Protein AF-0000000085120336 (afdb_homodimer)

Solvent-accessible surface area (backbone atoms only — not comparable to full-atom values): 12020 Å² total; per-residue (Å²): 127,79,79,65,42,40,76,59,70,68,55,53,76,68,67,30,50,44,55,45,55,50,34,43,52,50,38,54,57,45,52,70,34,68,74,47,38,70,27,59,46,29,24,37,38,36,38,35,18,31,69,20,40,98,71,33,59,14,38,37,30,38,36,32,38,35,27,41,30,72,50,38,79,73,31,49,78,56,51,60,49,50,42,52,53,51,36,43,56,34,59,41,49,82,72,45,76,44,78,57,97,64,28,36,33,38,31,44,45,76,45,74,43,66,46,66,97,120,84,78,61,41,50,71,54,69,71,55,51,77,67,66,31,50,45,56,47,56,50,35,43,51,51,39,52,56,45,54,70,34,70,74,43,39,69,28,58,45,28,25,38,38,37,40,35,18,31,70,20,39,97,72,33,60,15,37,35,29,38,36,33,37,33,27,39,34,76,53,28,76,78,36,44,69,61,49,53,48,50,42,51,53,52,35,43,60,33,59,42,49,82,71,44,78,45,78,57,98,64,28,36,34,38,30,43,44,75,46,75,43,66,46,66,95

Radius of gyration: 18.64 Å; Cα contacts (8 Å, |Δi|>4): 497; chains: 2; bounding box: 38×55×41 Å

pLDDT: mean 77.08, std 16.4, range [22.2, 95.5]

Foldseek 3Di:
DLPQLACVVVPDCVPDPCVPVVQVVVVVLQCVDPLSVVQVKHWDKDWDWDQAPPRKIKIKIWIKIKGFCVCVVPVPVVSVVVVQVSCVSSVWHFPDWDDDDRIIITTGDMDMDMRRD/DPPQLQPCCVPDCVPDPCVPVVQVVVVVLQCVDPLSVVQVKHWDKDWDWDQAPPRKIKIKIWIKIKGFCVSCVVVPPVSVVVVQVSCVSSVWHFPDWDDDDRIIMTTGDMDMDDRRD

Sequence (234 aa):
MPLTLGSLQWGSLLESLDAARLVDKLLETLMGNKLVASLDPEVVLTITARRGREGNRCLEALLSVRVSDEGLVGLEPSALASLSDRLELLGLEVAGLRGGDGFIEVILRVEQSGNCDMPLTLGSLQWGSLLESLDAARLVDKLLETLMGNKLVASLDPEVVLTITARRGREGNRCLEALLSVRVSDEGLVGLEPSALASLSDRLELLGLEVAGLRGGDGFIEVILRVEQSGNCD

Structure (mmCIF, N/CA/C/O backbone):
data_AF-0000000085120336-model_v1
#
loop_
_entity.id
_entity.type
_entity.pdbx_description
1 polymer 'Uncharacterized protein'
#
loop_
_atom_site.group_PDB
_atom_site.id
_atom_site.type_symbol
_atom_site.label_atom_id
_atom_site.label_alt_id
_atom_site.label_comp_id
_atom_site.label_asym_id
_atom_site.label_entity_id
_atom_site.label_seq_id
_atom_site.pdbx_PDB_ins_code
_atom_site.Cartn_x
_atom_site.Cartn_y
_atom_site.Cartn_z
_atom_site.occupancy
_atom_site.B_iso_or_equiv
_atom_site.auth_seq_id
_atom_site.auth_comp_id
_atom_site.auth_asym_id
_atom_site.auth_atom_id
_atom_site.pdbx_PDB_model_num
ATOM 1 N N . MET A 1 1 ? 13.852 27.891 3.295 1 22.2 1 MET A N 1
ATOM 2 C CA . MET A 1 1 ? 13.32 27.922 1.935 1 22.2 1 MET A CA 1
ATOM 3 C C . MET A 1 1 ? 12.289 26.812 1.733 1 22.2 1 MET A C 1
ATOM 5 O O . MET A 1 1 ? 12.492 25.688 2.188 1 22.2 1 MET A O 1
ATOM 9 N N . PRO A 1 2 ? 10.953 27.094 1.553 1 25.39 2 PRO A N 1
ATOM 10 C CA . PRO A 1 2 ? 9.844 26.125 1.58 1 25.39 2 PRO A CA 1
ATOM 11 C C . PRO A 1 2 ? 10.133 24.859 0.775 1 25.39 2 PRO A C 1
ATOM 13 O O . PRO A 1 2 ? 10.789 24.938 -0.269 1 25.39 2 PRO A O 1
ATOM 16 N N . LEU A 1 3 ? 10.391 23.922 1.357 1 27.16 3 LEU A N 1
ATOM 17 C CA . LEU A 1 3 ? 10.586 22.719 0.554 1 27.16 3 LEU A CA 1
ATOM 18 C C . LEU A 1 3 ? 9.508 22.609 -0.52 1 27.16 3 LEU A C 1
ATOM 20 O O . LEU A 1 3 ? 8.312 22.562 -0.208 1 27.16 3 LEU A O 1
ATOM 24 N N . THR A 1 4 ? 9.469 23.438 -1.612 1 28.25 4 THR A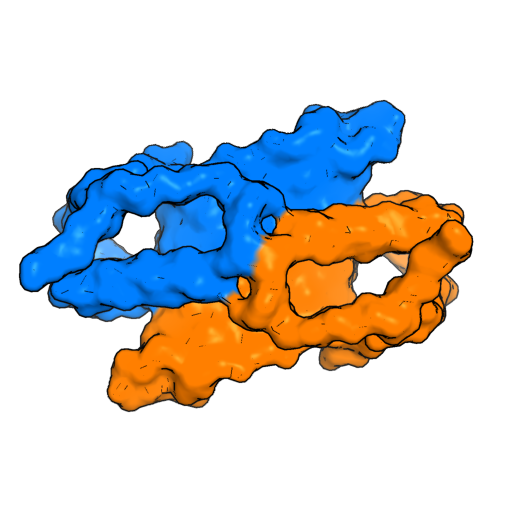 N 1
ATOM 25 C CA . THR A 1 4 ? 8.578 23.328 -2.768 1 28.25 4 THR A CA 1
ATOM 26 C C . THR A 1 4 ? 8.406 21.875 -3.191 1 28.25 4 THR A C 1
ATOM 28 O O . THR A 1 4 ? 9.375 21.188 -3.5 1 28.25 4 THR A O 1
ATOM 31 N N . LEU A 1 5 ? 7.738 21.125 -2.469 1 33.47 5 LEU A N 1
ATOM 32 C CA . LEU A 1 5 ? 7.266 19.859 -3.002 1 33.47 5 LEU A CA 1
ATOM 33 C C . LEU A 1 5 ? 7.027 19.953 -4.504 1 33.47 5 LEU A C 1
ATOM 35 O O . LEU A 1 5 ? 6.188 19.234 -5.051 1 33.47 5 LEU A O 1
ATOM 39 N N . GLY A 1 6 ? 7.059 21.047 -5.234 1 35.12 6 GLY A N 1
ATOM 40 C CA . GLY A 1 6 ? 6.961 21.312 -6.664 1 35.12 6 GLY A CA 1
ATOM 41 C C . GLY A 1 6 ? 7.449 20.141 -7.512 1 35.12 6 GLY A C 1
ATOM 42 O O . GLY A 1 6 ? 6.672 19.531 -8.242 1 35.12 6 GLY A O 1
ATOM 43 N N . SER A 1 7 ? 8.859 20.141 -7.883 1 34.88 7 SER A N 1
ATOM 44 C CA . SER A 1 7 ? 9.414 19.219 -8.867 1 34.88 7 SER A CA 1
ATOM 45 C C . SER A 1 7 ? 9.586 17.812 -8.289 1 34.88 7 SER A C 1
ATOM 47 O O . SER A 1 7 ? 10.711 17.328 -8.148 1 34.88 7 SER A O 1
ATOM 49 N N . LEU A 1 8 ? 9.18 17.531 -7.059 1 41.94 8 LEU A N 1
ATOM 50 C CA . LEU A 1 8 ? 9.344 16.109 -6.828 1 41.94 8 LEU A CA 1
ATOM 51 C C . LEU A 1 8 ? 9.125 15.312 -8.117 1 41.94 8 LEU A C 1
ATOM 53 O O . LEU A 1 8 ? 8.016 15.281 -8.648 1 41.94 8 LEU A O 1
ATOM 57 N N . GLN A 1 9 ? 9.859 15.609 -8.961 1 49.44 9 GLN A N 1
ATOM 58 C CA . GLN A 1 9 ? 9.867 14.688 -10.094 1 49.44 9 GLN A CA 1
ATOM 59 C C . GLN A 1 9 ? 9.602 13.258 -9.641 1 49.44 9 GLN A C 1
ATOM 61 O O . GLN A 1 9 ? 10.508 12.57 -9.156 1 49.44 9 GLN A O 1
ATOM 66 N N . TRP A 1 10 ? 8.266 13.25 -9.047 1 56.88 10 TRP A N 1
ATOM 67 C CA . TRP A 1 10 ? 7.836 11.953 -8.523 1 56.88 10 TRP A CA 1
ATOM 68 C C . TRP A 1 10 ? 8.133 10.844 -9.523 1 56.88 10 TRP A C 1
ATOM 70 O O . TRP A 1 10 ? 7.586 10.828 -10.625 1 56.88 10 TRP A O 1
ATOM 80 N N . GLY A 1 11 ? 9.273 10.93 -9.953 1 66.69 11 GLY A N 1
ATOM 81 C CA . GLY A 1 11 ? 9.508 9.781 -10.812 1 66.69 11 GLY A CA 1
ATOM 82 C C . GLY A 1 11 ? 8.43 8.719 -10.695 1 66.69 11 GLY A C 1
ATOM 83 O O . GLY A 1 11 ? 7.34 8.992 -10.188 1 66.69 11 GLY A O 1
ATOM 84 N N . SER A 1 12 ? 8.516 7.75 -11.375 1 78.38 12 SER A N 1
ATOM 85 C CA . SER A 1 12 ? 7.59 6.625 -11.359 1 78.38 12 SER A CA 1
ATOM 86 C C . SER A 1 12 ? 7.473 6.027 -9.961 1 78.38 12 SER A C 1
ATOM 88 O O . SER A 1 12 ? 8.477 5.809 -9.281 1 78.38 12 SER A O 1
ATOM 90 N N . LEU A 1 13 ? 6.195 5.969 -9.398 1 81 13 LEU A N 1
ATOM 91 C CA . LEU A 1 13 ? 5.973 5.281 -8.133 1 81 13 LEU A CA 1
ATOM 92 C C . LEU A 1 13 ? 6.555 3.869 -8.172 1 81 13 LEU A C 1
ATOM 94 O O . LEU A 1 13 ? 7.09 3.385 -7.176 1 81 13 LEU A O 1
ATOM 98 N N . LEU A 1 14 ? 6.492 3.316 -9.398 1 83.62 14 LEU A N 1
ATOM 99 C CA . LEU A 1 14 ? 6.918 1.929 -9.547 1 83.62 14 LEU A CA 1
ATOM 100 C C . LEU A 1 14 ? 8.438 1.836 -9.688 1 83.62 14 LEU A C 1
ATOM 102 O O . LEU A 1 14 ? 9.008 0.756 -9.547 1 83.62 14 LEU A O 1
ATOM 106 N N . GLU A 1 15 ? 9.07 2.971 -9.922 1 73.44 15 GLU A N 1
ATOM 107 C CA . GLU A 1 15 ? 10.523 3.004 -10.039 1 73.44 15 GLU A CA 1
ATOM 108 C C . GLU A 1 15 ? 11.156 3.742 -8.859 1 73.44 15 GLU A C 1
ATOM 110 O O . GLU A 1 15 ? 12.367 3.957 -8.828 1 73.44 15 GLU A O 1
ATOM 115 N N . SER A 1 16 ? 10.203 4.051 -7.953 1 65.94 16 SER A N 1
ATOM 116 C CA . SER A 1 16 ? 10.719 4.828 -6.832 1 65.94 16 SER A CA 1
ATOM 117 C C . SER A 1 16 ? 11.648 3.994 -5.961 1 65.94 16 SER A C 1
ATOM 119 O O . SER A 1 16 ? 11.297 2.887 -5.551 1 65.94 16 SER A O 1
ATOM 121 N N . LEU A 1 17 ? 12.859 4.527 -5.797 1 61.31 17 LEU A N 1
ATOM 122 C CA . LEU A 1 17 ? 13.867 3.797 -5.031 1 61.31 17 LEU A CA 1
ATOM 123 C C . LEU A 1 17 ? 13.672 4.012 -3.533 1 61.31 17 LEU A C 1
ATOM 125 O O . LEU A 1 17 ? 14.234 3.281 -2.719 1 61.31 17 LEU A O 1
ATOM 129 N N . ASP A 1 18 ? 12.711 4.836 -3.086 1 77.19 18 ASP A N 1
ATOM 130 C CA . ASP A 1 18 ? 12.5 5.047 -1.657 1 77.19 18 ASP A CA 1
ATOM 131 C C . ASP A 1 18 ? 11.055 5.434 -1.365 1 77.19 18 ASP A C 1
ATOM 133 O O . ASP A 1 18 ? 10.758 6.602 -1.104 1 77.19 18 ASP A O 1
ATOM 137 N N . ALA A 1 19 ? 10.242 4.359 -1.419 1 83 19 ALA A N 1
ATOM 138 C CA . ALA A 1 19 ? 8.805 4.551 -1.274 1 83 19 ALA A CA 1
ATOM 139 C C . ALA A 1 19 ? 8.461 5.082 0.114 1 83 19 ALA A C 1
ATOM 141 O O . ALA A 1 19 ? 7.617 5.973 0.253 1 83 19 ALA A O 1
ATOM 142 N N . ALA A 1 20 ? 9.188 4.598 1.102 1 86.25 20 ALA A N 1
ATOM 143 C CA . ALA A 1 20 ? 8.93 5.035 2.471 1 86.25 20 ALA A CA 1
ATOM 144 C C . ALA A 1 20 ? 9.273 6.512 2.65 1 86.25 20 ALA A C 1
ATOM 146 O O . ALA A 1 20 ? 8.531 7.258 3.295 1 86.25 20 ALA A O 1
ATOM 147 N N . ARG A 1 21 ? 10.32 6.867 2.098 1 84.88 21 ARG A N 1
ATOM 148 C CA . ARG A 1 21 ? 10.734 8.266 2.197 1 84.88 21 ARG A CA 1
ATOM 149 C C . ARG A 1 21 ? 9.758 9.18 1.471 1 84.88 21 ARG A C 1
ATOM 151 O O . ARG A 1 21 ? 9.477 10.289 1.929 1 84.88 21 ARG A O 1
ATOM 158 N N . LEU A 1 22 ? 9.336 8.719 0.344 1 85.12 22 LEU A N 1
ATOM 159 C CA . LEU A 1 22 ? 8.352 9.492 -0.414 1 85.12 22 LEU A CA 1
ATOM 160 C C . LEU A 1 22 ? 7.098 9.742 0.417 1 85.12 22 LEU A C 1
ATOM 162 O O . LEU A 1 22 ? 6.648 10.891 0.537 1 85.12 22 LEU A O 1
ATOM 166 N N . VAL A 1 23 ? 6.562 8.758 0.994 1 90.38 23 VAL A N 1
ATOM 167 C CA . VAL A 1 23 ? 5.332 8.82 1.779 1 90.38 23 VAL A CA 1
ATOM 168 C C . VAL A 1 23 ? 5.555 9.703 3.01 1 90.38 23 VAL A C 1
ATOM 170 O O . VAL A 1 23 ? 4.711 10.539 3.344 1 90.38 23 VAL A O 1
ATOM 173 N N . ASP A 1 24 ? 6.711 9.586 3.562 1 88.81 24 ASP A N 1
ATOM 174 C CA . ASP A 1 24 ? 7.055 10.375 4.742 1 88.81 24 ASP A CA 1
ATOM 175 C C . ASP A 1 24 ? 7.16 11.859 4.402 1 88.81 24 ASP A C 1
ATOM 177 O O . ASP A 1 24 ? 6.637 12.703 5.125 1 88.81 24 ASP A O 1
ATOM 181 N N . LYS A 1 25 ? 7.777 12.078 3.387 1 85.75 25 LYS A N 1
ATOM 182 C CA . LYS A 1 25 ? 7.973 13.461 2.969 1 85.75 25 LYS A CA 1
ATOM 183 C C . LYS A 1 25 ? 6.645 14.117 2.609 1 85.75 25 LYS A C 1
ATOM 185 O O . LYS A 1 25 ? 6.445 15.312 2.865 1 85.75 25 LYS A O 1
ATOM 190 N N . LEU A 1 26 ? 5.797 13.383 1.96 1 88.31 26 LEU A N 1
ATOM 191 C CA . LEU A 1 26 ? 4.488 13.914 1.603 1 88.31 26 LEU A CA 1
ATOM 192 C C . LEU A 1 26 ? 3.682 14.258 2.85 1 88.31 26 LEU A C 1
ATOM 194 O O . LEU A 1 26 ? 3.076 15.328 2.93 1 88.31 26 LEU A O 1
ATOM 198 N N . LEU A 1 27 ? 3.729 13.422 3.797 1 92.19 27 LEU A N 1
ATOM 199 C CA . LEU A 1 27 ? 3.02 13.695 5.039 1 92.19 27 LEU A CA 1
ATOM 200 C C . LEU A 1 27 ? 3.58 14.945 5.719 1 92.19 27 LEU A C 1
ATOM 202 O O . LEU A 1 27 ? 2.822 15.789 6.199 1 92.19 27 LEU A O 1
ATOM 206 N N . GLU A 1 28 ? 4.879 15.023 5.777 1 87.94 28 GLU A N 1
ATOM 207 C CA . GLU A 1 28 ? 5.523 16.188 6.375 1 87.94 28 GLU A CA 1
ATOM 208 C C . GLU A 1 28 ? 5.035 17.484 5.727 1 87.94 28 GLU A C 1
ATOM 210 O O . GLU A 1 28 ? 4.742 18.453 6.422 1 87.94 28 GLU A O 1
ATOM 215 N N . THR A 1 29 ? 4.934 17.391 4.484 1 84.38 29 THR A N 1
ATOM 216 C CA . THR A 1 29 ? 4.484 18.562 3.734 1 84.38 29 THR A CA 1
ATOM 217 C C . THR A 1 29 ? 3.037 18.891 4.074 1 84.38 29 THR A C 1
ATOM 219 O O . THR A 1 29 ? 2.699 20.062 4.285 1 84.38 29 THR A O 1
ATOM 222 N N . LEU A 1 30 ? 2.221 17.922 4.125 1 87 30 LEU A N 1
ATOM 223 C CA . LEU A 1 30 ? 0.808 18.141 4.422 1 87 30 LEU A CA 1
ATOM 224 C C . LEU A 1 30 ? 0.624 18.656 5.844 1 87 30 LEU A C 1
ATOM 226 O O . LEU A 1 30 ? -0.201 19.547 6.082 1 87 30 LEU A O 1
ATOM 230 N N . MET A 1 31 ? 1.445 18.156 6.66 1 87.94 31 MET A N 1
ATOM 231 C CA . MET A 1 31 ? 1.339 18.531 8.07 1 87.94 31 MET A CA 1
ATOM 232 C C . MET A 1 31 ? 1.829 19.953 8.289 1 87.94 31 MET A C 1
ATOM 234 O O . MET A 1 31 ? 1.542 20.562 9.32 1 87.94 31 MET A O 1
ATOM 238 N N . GLY A 1 32 ? 2.564 20.422 7.375 1 83.5 32 GLY A N 1
ATOM 239 C CA . GLY A 1 32 ? 2.998 21.812 7.449 1 83.5 32 GLY A CA 1
ATOM 240 C C . GLY A 1 32 ? 1.867 22.797 7.242 1 83.5 32 GLY A C 1
ATOM 241 O O . GLY A 1 32 ? 2.016 23.984 7.531 1 83.5 32 GLY A O 1
ATOM 242 N N . ASN A 1 33 ? 0.783 22.328 6.734 1 81.56 33 ASN A N 1
ATOM 243 C CA . ASN A 1 33 ? -0.417 23.141 6.57 1 81.56 33 ASN A CA 1
ATOM 244 C C . ASN A 1 33 ? -1.411 22.906 7.703 1 81.56 33 ASN A C 1
ATOM 246 O O . ASN A 1 33 ? -1.95 21.812 7.848 1 81.56 33 ASN A O 1
ATOM 250 N N . LYS A 1 34 ? -1.772 23.984 8.406 1 82.69 34 LYS A N 1
ATOM 251 C CA . LYS A 1 34 ? -2.572 23.875 9.625 1 82.69 34 LYS A CA 1
ATOM 252 C C . LYS A 1 34 ? -3.938 23.25 9.32 1 82.69 34 LYS A C 1
ATOM 254 O O . LYS A 1 34 ? -4.438 22.422 10.094 1 82.69 34 LYS A O 1
ATOM 259 N N . LEU A 1 35 ? -4.527 23.688 8.305 1 79.38 35 LEU A N 1
ATOM 260 C CA . LEU A 1 35 ? -5.852 23.188 7.965 1 79.38 35 LEU A CA 1
ATOM 261 C C . LEU A 1 35 ? -5.797 21.703 7.617 1 79.38 35 LEU A C 1
ATOM 263 O O . LEU A 1 35 ? -6.609 20.906 8.102 1 79.38 35 LEU A O 1
ATOM 267 N N . VAL A 1 36 ? -4.871 21.312 6.812 1 82.12 36 VAL A N 1
ATOM 268 C CA . VAL A 1 36 ? -4.754 19.922 6.426 1 82.12 36 VAL A CA 1
ATOM 269 C C . VAL A 1 36 ? -4.355 19.078 7.637 1 82.12 36 VAL A C 1
ATOM 271 O O . VAL A 1 36 ? -4.867 17.969 7.824 1 82.12 36 VAL A O 1
ATOM 274 N N . ALA A 1 37 ? -3.502 19.625 8.453 1 85.69 37 ALA A N 1
ATOM 275 C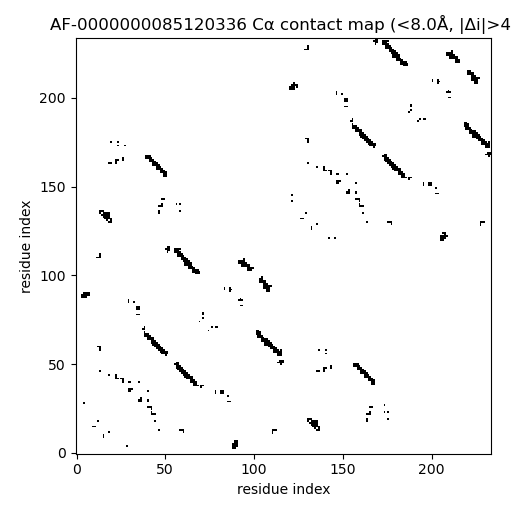 CA . ALA A 1 37 ? -3.043 18.906 9.641 1 85.69 37 ALA A CA 1
ATOM 276 C C . ALA A 1 37 ? -4.207 18.609 10.586 1 85.69 37 ALA A C 1
ATOM 278 O O . ALA A 1 37 ? -4.211 17.594 11.266 1 85.69 37 ALA A O 1
ATOM 279 N N . SER A 1 38 ? -5.09 19.438 10.578 1 84.06 38 SER A N 1
ATOM 280 C CA . SER A 1 38 ? -6.223 19.281 11.484 1 84.06 38 SER A CA 1
ATOM 281 C C . SER A 1 38 ? -7.141 18.156 11.031 1 84.06 38 SER A C 1
ATOM 283 O O . SER A 1 38 ? -7.965 17.656 11.805 1 84.06 38 SER A O 1
ATOM 285 N N . LEU A 1 39 ? -6.965 17.719 9.812 1 82.94 39 LEU A N 1
ATOM 286 C CA . LEU A 1 39 ? -7.793 16.656 9.273 1 82.94 39 LEU A CA 1
ATOM 287 C C . LEU A 1 39 ? -7.156 15.289 9.531 1 82.94 39 LEU A C 1
ATOM 289 O O . LEU A 1 39 ? -7.672 14.266 9.078 1 82.94 39 LEU A O 1
ATOM 293 N N . ASP A 1 40 ? -6 15.25 10.148 1 88 40 ASP A N 1
ATOM 294 C CA . ASP A 1 40 ? -5.277 14.031 10.492 1 88 40 ASP A CA 1
ATOM 295 C C . ASP A 1 40 ? -5.008 13.18 9.258 1 88 40 ASP A C 1
ATOM 297 O O . ASP A 1 40 ? -5.418 12.016 9.195 1 88 40 ASP A O 1
ATOM 301 N N . PRO A 1 41 ? -4.336 13.812 8.422 1 89.69 41 PRO A N 1
ATOM 302 C CA . PRO A 1 41 ? -4.102 13.117 7.156 1 89.69 41 PRO A CA 1
ATOM 303 C C . PRO A 1 41 ? -3.236 11.867 7.32 1 89.69 41 PRO A C 1
ATOM 305 O O . PRO A 1 41 ? -2.369 11.828 8.195 1 89.69 41 PRO A O 1
ATOM 308 N N . GLU A 1 42 ? -3.504 10.93 6.508 1 93.5 42 GLU A N 1
ATOM 309 C CA . GLU A 1 42 ? -2.699 9.727 6.297 1 93.5 42 GLU A CA 1
ATOM 310 C C . GLU A 1 42 ? -2.291 9.586 4.832 1 93.5 42 GLU A C 1
ATOM 312 O O . GLU A 1 42 ? -3.129 9.703 3.938 1 93.5 42 GLU A O 1
ATOM 317 N N . VAL A 1 43 ? -1.053 9.422 4.633 1 93.06 43 VAL A N 1
ATOM 318 C CA . VAL A 1 43 ? -0.58 9.164 3.277 1 93.06 43 VAL A CA 1
ATOM 319 C C . VAL A 1 43 ? -0.379 7.66 3.074 1 93.06 43 VAL A C 1
ATOM 321 O O . VAL A 1 43 ? 0.247 6.996 3.902 1 93.06 43 VAL A O 1
ATOM 324 N N . VAL A 1 44 ? -0.883 7.18 1.973 1 95.12 44 VAL A N 1
ATOM 325 C CA . VAL A 1 44 ? -0.853 5.738 1.747 1 95.12 44 VAL A CA 1
ATOM 326 C C . VAL A 1 44 ? -0.335 5.445 0.341 1 95.12 44 VAL A C 1
ATOM 328 O O . VAL A 1 44 ? -0.844 5.988 -0.641 1 95.12 44 VAL A O 1
ATOM 331 N N . LEU A 1 45 ? 0.63 4.711 0.275 1 93.94 45 LEU A N 1
ATOM 332 C CA . LEU A 1 45 ? 1.085 4.125 -0.981 1 93.94 45 LEU A CA 1
ATOM 333 C C . LEU A 1 45 ? 0.826 2.621 -1.005 1 93.94 45 LEU A C 1
ATOM 335 O O . LEU A 1 45 ? 1.256 1.899 -0.103 1 93.94 45 LEU A O 1
ATOM 339 N N . THR A 1 46 ? 0.139 2.201 -1.982 1 94.69 46 THR A N 1
ATOM 340 C CA . THR A 1 46 ? -0.116 0.777 -2.174 1 94.69 46 THR A CA 1
ATOM 341 C C . THR A 1 46 ? 0.502 0.288 -3.48 1 94.69 46 THR A C 1
ATOM 343 O O . THR A 1 46 ? 0.303 0.896 -4.535 1 94.69 46 THR A O 1
ATOM 346 N N . ILE A 1 47 ? 1.256 -0.63 -3.387 1 93.5 47 ILE A N 1
ATOM 347 C CA . ILE A 1 47 ? 1.793 -1.31 -4.562 1 93.5 47 ILE A CA 1
ATOM 348 C C . ILE A 1 47 ? 1.254 -2.736 -4.621 1 93.5 47 ILE A C 1
ATOM 350 O O . ILE A 1 47 ? 1.354 -3.486 -3.648 1 93.5 47 ILE A O 1
ATOM 354 N N . THR A 1 48 ? 0.721 -3.086 -5.727 1 95.44 48 THR A N 1
ATOM 355 C CA . THR A 1 48 ? 0.083 -4.387 -5.902 1 95.44 48 THR A CA 1
ATOM 356 C C . THR A 1 48 ? 0.642 -5.102 -7.129 1 95.44 48 THR A C 1
ATOM 358 O O . THR A 1 48 ? 0.838 -4.488 -8.18 1 95.44 48 THR A O 1
ATOM 361 N N . ALA A 1 49 ? 0.922 -6.27 -6.98 1 95 49 ALA A N 1
ATOM 362 C CA . ALA A 1 49 ? 1.23 -7.152 -8.102 1 95 49 ALA A CA 1
ATOM 363 C C . ALA A 1 49 ? 0.21 -8.281 -8.211 1 95 49 ALA A C 1
ATOM 365 O O . ALA A 1 49 ? -0.148 -8.898 -7.207 1 95 49 ALA A O 1
ATOM 366 N N . ARG A 1 50 ? -0.215 -8.516 -9.375 1 94.69 50 ARG A N 1
ATOM 367 C CA . ARG A 1 50 ? -1.184 -9.578 -9.617 1 94.69 50 ARG A CA 1
ATOM 368 C C . ARG A 1 50 ? -1.046 -10.133 -11.031 1 94.69 50 ARG A C 1
ATOM 370 O O . ARG A 1 50 ? -0.311 -9.586 -11.852 1 94.69 50 ARG A O 1
ATOM 377 N N . ARG A 1 51 ? -1.761 -11.148 -11.195 1 91.94 51 ARG A N 1
ATOM 378 C CA . ARG A 1 51 ? -1.829 -11.695 -12.555 1 91.94 51 ARG A CA 1
ATOM 379 C C . ARG A 1 51 ? -2.732 -10.844 -13.438 1 91.94 51 ARG A C 1
ATOM 381 O O . ARG A 1 51 ? -3.869 -10.539 -13.07 1 91.94 51 ARG A O 1
ATOM 388 N N . GLY A 1 52 ? -2.139 -10.336 -14.438 1 84.81 52 GLY A N 1
ATOM 389 C CA . GLY A 1 52 ? -2.92 -9.586 -15.406 1 84.81 52 GLY A CA 1
ATOM 390 C C . GLY A 1 52 ? -3.572 -10.469 -16.453 1 84.81 52 GLY A C 1
ATOM 391 O O . GLY A 1 52 ? -3.734 -11.672 -16.25 1 84.81 52 GLY A O 1
ATOM 392 N N . ARG A 1 53 ? -3.924 -9.789 -17.469 1 80 53 ARG A N 1
ATOM 393 C CA . ARG A 1 53 ? -4.523 -10.484 -18.609 1 80 53 ARG A CA 1
ATOM 394 C C . ARG A 1 53 ? -3.504 -11.383 -19.297 1 80 53 ARG A C 1
ATOM 396 O O . ARG A 1 53 ? -2.309 -11.086 -19.312 1 80 53 ARG A O 1
ATOM 403 N N . GLU A 1 54 ? -3.918 -12.523 -19.891 1 77.56 54 GLU A N 1
ATOM 404 C CA . GLU A 1 54 ? -3.135 -13.492 -20.641 1 77.56 54 GLU A CA 1
ATOM 405 C C . GLU A 1 54 ? -2.041 -14.117 -19.781 1 77.56 54 GLU A C 1
ATOM 407 O O . GLU A 1 54 ? -1.033 -14.602 -20.297 1 77.56 54 GLU A O 1
ATOM 412 N N . GLY A 1 55 ? -2.178 -13.828 -18.438 1 77.44 55 GLY A N 1
ATOM 413 C CA . GLY A 1 55 ? -1.244 -14.492 -17.547 1 77.44 55 GLY A CA 1
ATOM 414 C C . GLY A 1 55 ? -0.035 -13.641 -17.203 1 77.44 55 GLY A C 1
ATOM 415 O O . GLY A 1 55 ? 0.816 -14.047 -16.406 1 77.44 55 GLY A O 1
ATOM 416 N N . ASN A 1 56 ? -0.008 -12.391 -17.75 1 84.06 56 ASN A N 1
ATOM 417 C CA . ASN A 1 56 ? 1.11 -11.5 -17.469 1 84.06 56 ASN A CA 1
ATOM 418 C C . ASN A 1 56 ? 0.967 -10.852 -16.094 1 84.06 56 ASN A C 1
ATOM 420 O O . ASN A 1 56 ? -0.127 -10.82 -15.523 1 84.06 56 ASN A O 1
ATOM 424 N N . ARG A 1 57 ? 2.143 -10.469 -15.648 1 89.06 57 ARG A N 1
ATOM 425 C CA . ARG A 1 57 ? 2.117 -9.82 -14.344 1 89.06 57 ARG A CA 1
ATOM 426 C C . ARG A 1 57 ? 1.726 -8.352 -14.461 1 89.06 57 ARG A C 1
ATOM 428 O O . ARG A 1 57 ? 2.162 -7.66 -15.383 1 89.06 57 ARG A O 1
ATOM 435 N N . CYS A 1 58 ? 0.875 -7.973 -13.641 1 94.75 58 CYS A N 1
ATOM 436 C CA . CYS A 1 58 ? 0.409 -6.594 -13.547 1 94.75 58 CYS A CA 1
ATOM 437 C C . CYS A 1 58 ? 0.881 -5.941 -12.258 1 94.75 58 CYS A C 1
ATOM 439 O O . CYS A 1 58 ? 0.655 -6.477 -11.164 1 94.75 58 CYS A O 1
ATOM 441 N N . LEU A 1 59 ? 1.56 -4.809 -12.391 1 93.38 59 LEU A N 1
ATOM 442 C CA . LEU A 1 59 ? 1.977 -4.004 -11.242 1 93.38 59 LEU A CA 1
ATOM 443 C C . LEU A 1 59 ? 1.215 -2.684 -11.203 1 93.38 59 LEU A C 1
ATOM 445 O O . LEU A 1 59 ? 1.071 -2.012 -12.227 1 93.38 59 LEU A O 1
ATOM 449 N N . GLU A 1 60 ? 0.688 -2.385 -10.055 1 93.31 60 GLU A N 1
ATOM 450 C CA . GLU A 1 60 ? -0.04 -1.133 -9.867 1 93.31 60 GLU A CA 1
ATOM 451 C C . GLU A 1 60 ? 0.423 -0.405 -8.609 1 93.31 60 GLU A C 1
ATOM 453 O O . GLU A 1 60 ? 0.646 -1.029 -7.574 1 93.31 60 GLU A O 1
ATOM 458 N N . ALA A 1 61 ? 0.646 0.767 -8.703 1 91.94 61 ALA A N 1
ATOM 459 C CA . ALA A 1 61 ? 0.921 1.635 -7.562 1 91.94 61 ALA A CA 1
ATOM 460 C C . ALA A 1 61 ? -0.152 2.709 -7.418 1 91.94 61 ALA A C 1
ATOM 462 O O . ALA A 1 61 ? -0.605 3.279 -8.414 1 91.94 61 ALA A O 1
ATOM 463 N N . LEU A 1 62 ? -0.64 2.902 -6.227 1 92.5 62 LEU A N 1
ATOM 464 C CA . LEU A 1 62 ? -1.638 3.92 -5.914 1 92.5 62 LEU A CA 1
ATOM 465 C C . LEU A 1 62 ? -1.193 4.773 -4.73 1 92.5 62 LEU A C 1
ATOM 467 O O . LEU A 1 62 ? -0.917 4.246 -3.652 1 92.5 62 LEU A O 1
ATOM 471 N N . LEU A 1 63 ? -1.033 5.977 -5 1 92.44 63 LEU A N 1
ATOM 472 C CA . LEU A 1 63 ? -0.731 6.949 -3.955 1 92.44 63 LEU A CA 1
ATOM 473 C C . LEU A 1 63 ? -1.973 7.754 -3.588 1 92.44 63 LEU A C 1
ATOM 475 O O . LEU A 1 63 ? -2.635 8.312 -4.465 1 92.44 63 LEU A O 1
ATOM 479 N N . SER A 1 64 ? -2.246 7.812 -2.293 1 92.19 64 SER A N 1
ATOM 480 C CA . SER A 1 64 ? -3.445 8.523 -1.864 1 92.19 64 SER A CA 1
ATOM 481 C C . SER A 1 64 ? -3.234 9.195 -0.511 1 92.19 64 SER A C 1
ATOM 483 O O . SER A 1 64 ? -2.279 8.883 0.201 1 92.19 64 SER A O 1
ATOM 485 N N . VAL A 1 65 ? -4.117 10.07 -0.22 1 90.81 65 VAL A N 1
ATOM 486 C CA . VAL A 1 65 ? -4.219 10.703 1.091 1 90.81 65 VAL A CA 1
ATOM 487 C C . VAL A 1 65 ? -5.605 10.453 1.681 1 90.81 65 VAL A C 1
ATOM 489 O O . VAL A 1 65 ? -6.617 10.656 1.008 1 90.81 65 VAL A O 1
ATOM 492 N N . ARG A 1 66 ? -5.629 9.977 2.855 1 91.31 66 ARG A N 1
ATOM 493 C CA . ARG A 1 66 ? -6.883 9.797 3.578 1 91.31 66 ARG A CA 1
ATOM 494 C C . ARG A 1 66 ? -7.035 10.844 4.676 1 91.31 66 ARG A C 1
ATOM 496 O O . ARG A 1 66 ? -6.074 11.141 5.395 1 91.31 66 ARG A O 1
ATOM 503 N N . VAL A 1 67 ? -8.172 11.336 4.746 1 87 67 VAL A N 1
ATOM 504 C CA . VAL A 1 67 ? -8.461 12.305 5.801 1 87 67 VAL A CA 1
ATOM 505 C C . VAL A 1 67 ? -9.766 11.93 6.5 1 87 67 VAL A C 1
ATOM 507 O O . VAL A 1 67 ? -10.656 11.344 5.887 1 87 67 VAL A O 1
ATOM 510 N N . SER A 1 68 ? -9.781 12.18 7.777 1 82.31 68 SER A N 1
ATOM 511 C CA . SER A 1 68 ? -11 11.906 8.539 1 82.31 68 SER A CA 1
ATOM 512 C C . SER A 1 68 ? -12.18 12.719 8.008 1 82.31 68 SER A C 1
ATOM 514 O O . SER A 1 68 ? -12.031 13.898 7.68 1 82.31 68 SER A O 1
ATOM 516 N N . ASP A 1 69 ? -13.281 12 7.855 1 73.81 69 ASP A N 1
ATOM 517 C CA . ASP A 1 69 ? -14.477 12.695 7.379 1 73.81 69 ASP A CA 1
ATOM 518 C C . ASP A 1 69 ? -15.109 13.523 8.492 1 73.81 69 ASP A C 1
ATOM 520 O O . ASP A 1 69 ? -15.883 14.445 8.227 1 73.81 69 ASP A O 1
ATOM 524 N N . GLU A 1 70 ? -14.836 13.039 9.688 1 68.06 70 GLU A N 1
ATOM 525 C CA . GLU A 1 70 ? -15.406 13.797 10.797 1 68.06 70 GLU A CA 1
ATOM 526 C C . GLU A 1 70 ? -15.008 15.266 10.719 1 68.06 70 GLU A C 1
ATOM 528 O O . GLU A 1 70 ? -15.82 16.156 11.008 1 68.06 70 GLU A O 1
ATOM 533 N N . GLY A 1 71 ? -13.797 15.383 10.352 1 57.22 71 GLY A N 1
ATOM 534 C CA . GLY A 1 71 ? -13.359 16.766 10.234 1 57.22 71 GLY A CA 1
ATOM 535 C C . GLY A 1 71 ? -13.922 17.469 9.016 1 57.22 71 GLY A C 1
ATOM 536 O O . GLY A 1 71 ? -13.883 18.703 8.922 1 57.22 71 GLY A O 1
ATOM 537 N N . LEU A 1 72 ? -14.344 16.578 8.031 1 58 72 LEU A N 1
ATOM 538 C CA . LEU A 1 72 ? -14.859 17.156 6.793 1 58 72 LEU A CA 1
ATOM 539 C C . LEU A 1 72 ? -16.344 17.484 6.914 1 58 72 LEU A C 1
ATOM 541 O O . LEU A 1 72 ? -16.859 18.312 6.176 1 58 72 LEU A O 1
ATOM 545 N N . VAL A 1 73 ? -17.156 16.516 7.516 1 53.62 73 VAL A N 1
ATOM 546 C CA . VAL A 1 73 ? -18.594 16.766 7.625 1 53.62 73 VAL A CA 1
ATOM 547 C C . VAL A 1 73 ? -18.844 18.203 8.07 1 53.62 73 VAL A C 1
ATOM 549 O O . VAL A 1 73 ? -19.781 18.844 7.594 1 53.62 73 VAL A O 1
ATOM 552 N N . GLY A 1 74 ? -18.047 18.5 8.992 1 49.12 74 GLY A N 1
ATOM 553 C CA . GLY A 1 74 ? -18.188 19.906 9.367 1 49.12 74 GLY A CA 1
ATOM 554 C C . GLY A 1 74 ? -17.234 20.812 8.609 1 49.12 74 GLY A C 1
ATOM 555 O O . GLY A 1 74 ? -17.328 22.031 8.727 1 49.12 74 GLY A O 1
ATOM 556 N N . LEU A 1 75 ? -16.234 20.172 8.32 1 51.06 75 LEU A N 1
ATOM 557 C CA . LEU A 1 75 ? -15.266 21 7.59 1 51.06 75 LEU A CA 1
ATOM 558 C C . LEU A 1 75 ? -15.703 21.172 6.141 1 51.06 75 LEU A C 1
ATOM 560 O O . LEU A 1 75 ? -16.203 20.234 5.516 1 51.06 75 LEU A O 1
ATOM 564 N N . GLU A 1 76 ? -16.109 22.375 5.738 1 52.69 76 GLU A N 1
ATOM 565 C CA . GLU A 1 76 ? -16.516 23.078 4.52 1 52.69 76 GLU A CA 1
ATOM 566 C C . GLU A 1 76 ? -15.711 22.594 3.316 1 52.69 76 GLU A C 1
ATOM 568 O O . GLU A 1 76 ? -14.57 22.156 3.461 1 52.69 76 GLU A O 1
ATOM 573 N N . PRO A 1 77 ? -16.406 22.344 2.191 1 61.66 77 PRO A N 1
ATOM 574 C CA . PRO A 1 77 ? -15.789 22.406 0.869 1 61.66 77 PRO A CA 1
ATOM 575 C C . PRO A 1 77 ? -14.445 23.125 0.887 1 61.66 77 PRO A C 1
ATOM 577 O O . PRO A 1 77 ? -13.539 22.781 0.125 1 61.66 77 PRO A O 1
ATOM 580 N N . SER A 1 78 ? -14.305 23.797 2.006 1 69.44 78 SER A N 1
ATOM 581 C CA . SER A 1 78 ? -13.086 24.609 2.062 1 69.44 78 SER A CA 1
ATOM 582 C C . SER A 1 78 ? -11.875 23.75 2.439 1 69.44 78 SER A C 1
ATOM 584 O O . SER A 1 78 ? -10.773 24 1.955 1 69.44 78 SER A O 1
ATOM 586 N N . ALA A 1 79 ? -12.109 22.719 3.357 1 65.25 79 ALA A N 1
ATOM 587 C CA . ALA A 1 79 ? -10.969 21.906 3.764 1 65.25 79 ALA A CA 1
ATOM 588 C C . ALA A 1 79 ? -10.445 21.062 2.598 1 65.25 79 ALA A C 1
ATOM 590 O O . ALA A 1 79 ? -9.234 20.953 2.398 1 65.25 79 ALA A O 1
ATOM 591 N N . LEU A 1 80 ? -11.352 20.469 1.906 1 71.19 80 LEU A N 1
ATOM 592 C CA . LEU A 1 80 ? -10.961 19.672 0.742 1 71.19 80 LEU A CA 1
ATOM 593 C C . LEU A 1 80 ? -10.305 20.562 -0.315 1 71.19 80 LEU A C 1
ATOM 595 O O . LEU A 1 80 ? -9.359 20.141 -0.982 1 71.19 80 LEU A O 1
ATOM 599 N N . ALA A 1 81 ? -10.898 21.766 -0.39 1 73.25 81 ALA A N 1
ATOM 600 C CA . ALA A 1 81 ? -10.289 22.719 -1.319 1 73.25 81 ALA A CA 1
ATOM 601 C C . ALA A 1 81 ? -8.867 23.062 -0.893 1 73.25 81 ALA A C 1
ATOM 603 O O . ALA A 1 81 ? -7.961 23.125 -1.728 1 73.25 81 ALA A O 1
ATOM 604 N 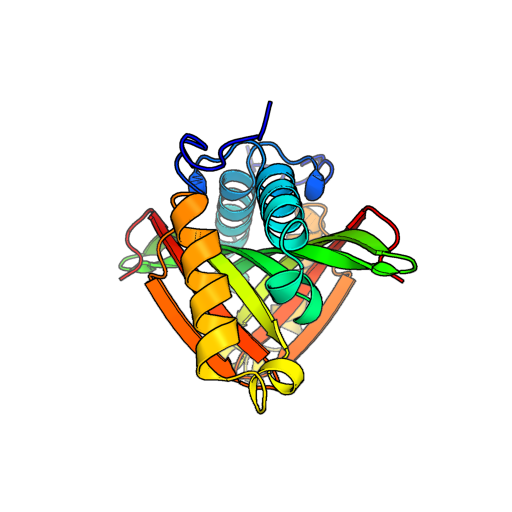N . SER A 1 82 ? -8.695 23.203 0.374 1 74.94 82 SER A N 1
ATOM 605 C CA . SER A 1 82 ? -7.371 23.516 0.901 1 74.94 82 SER A CA 1
ATOM 606 C C . SER A 1 82 ? -6.402 22.359 0.68 1 74.94 82 SER A C 1
ATOM 608 O O . SER A 1 82 ? -5.234 22.578 0.353 1 74.94 82 SER A O 1
ATOM 610 N N . LEU A 1 83 ? -6.961 21.125 0.945 1 77.44 83 LEU A N 1
ATOM 611 C CA . LEU A 1 83 ? -6.141 19.953 0.683 1 77.44 83 LEU A CA 1
ATOM 612 C C . LEU A 1 83 ? -5.719 19.906 -0.782 1 77.44 83 LEU A C 1
ATOM 614 O O . LEU A 1 83 ? -4.539 19.703 -1.086 1 77.44 83 LEU A O 1
ATOM 618 N N . SER A 1 84 ? -6.66 20.062 -1.607 1 76.19 84 SER A N 1
ATOM 619 C CA . SER A 1 84 ? -6.383 20.047 -3.039 1 76.19 84 SER A CA 1
ATOM 620 C C . SER A 1 84 ? -5.367 21.109 -3.428 1 76.19 84 SER A C 1
ATOM 622 O O . SER A 1 84 ? -4.453 20.859 -4.215 1 76.19 84 SER A O 1
ATOM 624 N N . ASP A 1 85 ? -5.492 22.312 -2.883 1 75.31 85 ASP A N 1
ATOM 625 C CA . ASP A 1 85 ? -4.559 23.406 -3.139 1 75.31 85 ASP A CA 1
ATOM 626 C C . ASP A 1 85 ? -3.146 23.047 -2.693 1 75.31 85 ASP A C 1
ATOM 628 O O . ASP A 1 85 ? -2.176 23.312 -3.406 1 75.31 85 ASP A O 1
ATOM 632 N N . ARG A 1 86 ? -3.068 22.375 -1.568 1 74.69 86 ARG A N 1
ATOM 633 C CA . ARG A 1 86 ? -1.76 22 -1.04 1 74.69 86 ARG A CA 1
ATOM 634 C C . ARG A 1 86 ? -1.109 20.922 -1.898 1 74.69 86 ARG A C 1
ATOM 636 O O . ARG A 1 86 ? 0.096 20.969 -2.154 1 74.69 86 ARG A O 1
ATOM 643 N N . LEU A 1 87 ? -1.992 20.047 -2.236 1 76.31 87 LEU A N 1
ATOM 644 C CA . LEU A 1 87 ? -1.479 18.984 -3.088 1 76.31 87 LEU A CA 1
ATOM 645 C C . LEU A 1 87 ? -1.011 19.531 -4.43 1 76.31 87 LEU A C 1
ATOM 647 O O . LEU A 1 87 ? 0.035 19.125 -4.941 1 76.31 87 LEU A O 1
ATOM 651 N N . GLU A 1 88 ? -1.732 20.484 -4.949 1 73.06 88 GLU A N 1
ATOM 652 C CA . GLU A 1 88 ? -1.34 21.141 -6.195 1 73.06 88 GLU A CA 1
ATOM 653 C C . GLU A 1 88 ? -0.026 21.891 -6.031 1 73.06 88 GLU A C 1
ATOM 655 O O . GLU A 1 88 ? 0.816 21.891 -6.934 1 73.06 88 GLU A O 1
ATOM 660 N N . LEU A 1 89 ? 0.15 22.438 -4.953 1 72.81 89 LEU A N 1
ATOM 661 C CA . LEU A 1 89 ? 1.385 23.156 -4.672 1 72.81 89 LEU A CA 1
ATOM 662 C C . LEU A 1 89 ? 2.576 22.203 -4.637 1 72.81 89 LEU A C 1
ATOM 664 O O . LEU A 1 89 ? 3.705 22.609 -4.926 1 72.81 89 LEU A O 1
ATOM 668 N N . LEU A 1 90 ? 2.242 21 -4.25 1 68.56 90 LEU A N 1
ATOM 669 C CA . LEU A 1 90 ? 3.281 19.984 -4.238 1 68.56 90 LEU A CA 1
ATOM 670 C C . LEU A 1 90 ? 3.447 19.359 -5.621 1 68.56 90 LEU A C 1
ATOM 672 O O . LEU A 1 90 ? 4.266 18.453 -5.805 1 68.56 90 LEU A O 1
ATOM 676 N N . GLY A 1 91 ? 2.641 19.797 -6.547 1 69.25 91 GLY A N 1
ATOM 677 C CA . GLY A 1 91 ? 2.693 19.266 -7.895 1 69.25 91 GLY A CA 1
ATOM 678 C C . GLY A 1 91 ? 1.9 17.969 -8.055 1 69.25 91 GLY A C 1
ATOM 679 O O . GLY A 1 91 ? 2.17 17.188 -8.953 1 69.25 91 GLY A O 1
ATOM 680 N N . LEU A 1 92 ? 1.136 17.719 -6.984 1 71.06 92 LEU A N 1
ATOM 681 C CA . LEU A 1 92 ? 0.288 16.531 -7.07 1 71.06 92 LEU A CA 1
ATOM 682 C C . LEU A 1 92 ? -1.109 16.906 -7.559 1 71.06 92 LEU A C 1
ATOM 684 O O . LEU A 1 92 ? -1.596 18 -7.289 1 71.06 92 LEU A O 1
ATOM 688 N N . GLU A 1 93 ? -1.604 16.094 -8.359 1 72.31 93 GLU A N 1
ATOM 689 C CA . GLU A 1 93 ? -2.957 16.297 -8.867 1 72.31 93 GLU A CA 1
ATOM 690 C C . GLU A 1 93 ? -3.918 15.258 -8.305 1 72.31 93 GLU A C 1
ATOM 692 O O . GLU A 1 93 ? -3.543 14.094 -8.125 1 72.31 93 GLU A O 1
ATOM 697 N N . VAL A 1 94 ? -5.074 15.734 -7.992 1 76.12 94 VAL A N 1
ATOM 698 C CA . VAL A 1 94 ? -6.113 14.82 -7.531 1 76.12 94 VAL A CA 1
ATOM 699 C C . VAL A 1 94 ? -6.664 14.031 -8.711 1 76.12 94 VAL A C 1
ATOM 701 O O . VAL A 1 94 ? -7.219 14.602 -9.656 1 76.12 94 VAL A O 1
ATOM 704 N N . ALA A 1 95 ? -6.449 12.742 -8.664 1 79.12 95 ALA A N 1
ATOM 705 C CA . ALA A 1 95 ? -6.918 11.875 -9.742 1 79.12 95 ALA A CA 1
ATOM 706 C C . ALA A 1 95 ? -8.32 11.359 -9.453 1 79.12 95 ALA A C 1
ATOM 708 O O . ALA A 1 95 ? -9.023 10.906 -10.359 1 79.12 95 ALA A O 1
ATOM 709 N N . GLY A 1 96 ? -8.742 11.32 -8.18 1 78.38 96 GLY A N 1
ATOM 710 C CA . GLY A 1 96 ? -10.055 10.805 -7.805 1 78.38 96 GLY A CA 1
ATOM 711 C C . GLY A 1 96 ? -10.336 10.906 -6.32 1 78.38 96 GLY A C 1
ATOM 712 O O . GLY A 1 96 ? -9.43 11.156 -5.523 1 78.38 96 GLY A O 1
ATOM 713 N N . LEU A 1 97 ? -11.594 10.914 -5.961 1 81.12 97 LEU A N 1
ATOM 714 C CA . LEU A 1 97 ? -12.023 10.914 -4.566 1 81.12 97 LEU A CA 1
ATOM 715 C C . LEU A 1 97 ? -12.906 9.703 -4.273 1 81.12 97 LEU A C 1
ATOM 717 O O . LEU A 1 97 ? -13.719 9.297 -5.109 1 81.12 97 LEU A O 1
ATOM 721 N N . ARG A 1 98 ? -12.531 9.078 -3.172 1 80.75 98 ARG A N 1
ATOM 722 C CA . ARG A 1 98 ? -13.375 7.984 -2.707 1 80.75 98 ARG A CA 1
ATOM 723 C C . ARG A 1 98 ? -13.789 8.195 -1.252 1 80.75 98 ARG A C 1
ATOM 725 O O . ARG A 1 98 ? -12.984 8.648 -0.434 1 80.75 98 ARG A O 1
ATOM 732 N N . GLY A 1 99 ? -15.023 8.141 -1.032 1 74.75 99 GLY A N 1
ATOM 733 C CA . GLY A 1 99 ? -15.539 8.211 0.326 1 74.75 99 GLY A CA 1
ATOM 734 C C . GLY A 1 99 ? -15.914 6.859 0.898 1 74.75 99 GLY A C 1
ATOM 735 O O . GLY A 1 99 ? -16.203 5.922 0.15 1 74.75 99 GLY A O 1
ATOM 736 N N . GLY A 1 100 ? -15.5 6.57 2.23 1 66.69 100 GLY A N 1
ATOM 737 C CA . GLY A 1 100 ? -15.992 5.375 2.898 1 66.69 100 GLY A CA 1
ATOM 738 C C . GLY A 1 100 ? -15.32 5.125 4.238 1 66.69 100 GLY A C 1
ATOM 739 O O . GLY A 1 100 ? -14.211 5.602 4.484 1 66.69 100 GLY A O 1
ATOM 740 N N . ASP A 1 101 ? -16.062 4.48 5.168 1 72.81 101 ASP A N 1
ATOM 741 C CA . ASP A 1 101 ? -15.617 3.986 6.465 1 72.81 101 ASP A CA 1
ATOM 742 C C . ASP A 1 101 ? -15.062 5.117 7.32 1 72.81 101 ASP A C 1
ATOM 744 O O . ASP A 1 101 ? -14.023 4.961 7.969 1 72.81 101 ASP A O 1
ATOM 748 N N . GLY A 1 102 ? -15.578 6.426 7.215 1 76.25 102 GLY A N 1
ATOM 749 C CA . GLY A 1 102 ? -15.18 7.512 8.094 1 76.25 102 GLY A CA 1
ATOM 750 C C . GLY A 1 102 ? -14.008 8.32 7.559 1 76.25 102 GLY A C 1
ATOM 751 O O . GLY A 1 102 ? -13.461 9.164 8.266 1 76.25 102 GLY A O 1
ATOM 752 N N . PHE A 1 103 ? -13.625 7.914 6.242 1 83.12 103 PHE A N 1
ATOM 753 C CA . PHE A 1 103 ? -12.531 8.68 5.645 1 83.12 103 PHE A CA 1
ATOM 754 C C . PHE A 1 103 ? -12.875 9.07 4.211 1 83.12 103 PHE A C 1
ATOM 756 O O . PHE A 1 103 ? -13.734 8.453 3.578 1 83.12 103 PHE A O 1
ATOM 763 N N . ILE A 1 104 ? -12.297 10.195 3.826 1 83.75 104 ILE A N 1
ATOM 764 C CA . ILE A 1 104 ? -12.203 10.539 2.412 1 83.75 104 ILE A CA 1
ATOM 765 C C . ILE A 1 104 ? -10.805 10.219 1.895 1 83.75 104 ILE A C 1
ATOM 767 O O . ILE A 1 104 ? -9.805 10.586 2.521 1 83.75 104 ILE A O 1
ATOM 771 N N . GLU A 1 105 ? -10.805 9.547 0.834 1 89 105 GLU A N 1
ATOM 772 C CA . GLU A 1 105 ? -9.531 9.219 0.206 1 89 105 GLU A CA 1
ATOM 773 C C . GLU A 1 105 ? -9.328 10.023 -1.075 1 89 105 GLU A C 1
ATOM 775 O O . GLU A 1 105 ? -10.148 9.969 -1.991 1 89 105 GLU A O 1
ATOM 780 N N . VAL A 1 106 ? -8.289 10.695 -1.12 1 86 106 VAL A N 1
ATOM 781 C CA . VAL A 1 106 ? -7.906 11.477 -2.291 1 86 106 VAL A CA 1
ATOM 782 C C . VAL A 1 106 ? -6.82 10.742 -3.074 1 86 106 VAL A C 1
ATOM 784 O O . VAL A 1 106 ? -5.68 10.648 -2.625 1 86 106 VAL A O 1
ATOM 787 N N . ILE A 1 107 ? -7.176 10.297 -4.203 1 88.56 107 ILE A N 1
ATOM 788 C CA . ILE A 1 107 ? -6.223 9.578 -5.043 1 8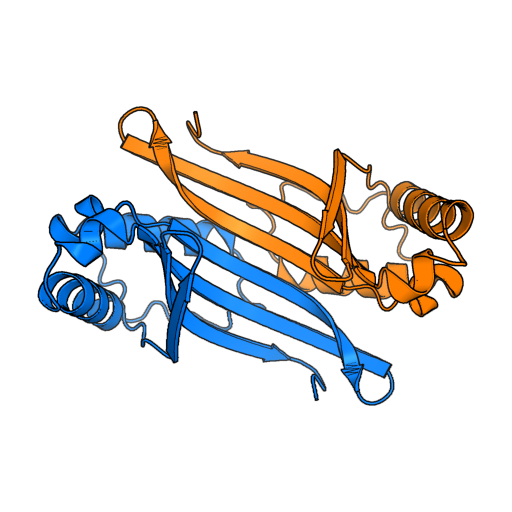8.56 107 ILE A CA 1
ATOM 789 C C . ILE A 1 107 ? -5.348 10.578 -5.797 1 88.56 107 ILE A C 1
ATOM 791 O O . ILE A 1 107 ? -5.859 11.453 -6.504 1 88.56 107 ILE A O 1
ATOM 795 N N . LEU A 1 108 ? -4.094 10.391 -5.645 1 87.19 108 LEU A N 1
ATOM 796 C CA . LEU A 1 108 ? -3.162 11.344 -6.238 1 87.19 108 LEU A CA 1
ATOM 797 C C . LEU A 1 108 ? -2.557 10.789 -7.52 1 87.19 108 LEU A C 1
ATOM 799 O O . LEU A 1 108 ? -2.359 11.523 -8.492 1 87.19 108 LEU A O 1
ATOM 803 N N . ARG A 1 109 ? -2.299 9.57 -7.52 1 86.75 109 ARG A N 1
ATOM 804 C CA . ARG A 1 109 ? -1.623 8.984 -8.672 1 86.75 109 ARG A CA 1
ATOM 805 C C . ARG A 1 109 ? -1.835 7.477 -8.727 1 86.75 109 ARG A C 1
ATOM 807 O O . ARG A 1 109 ? -1.822 6.805 -7.695 1 86.75 109 ARG A O 1
ATOM 814 N N . VAL A 1 110 ? -2.123 7.035 -9.922 1 86.88 110 VAL A N 1
ATOM 815 C CA . VAL A 1 110 ? -2.199 5.605 -10.211 1 86.88 110 VAL A CA 1
ATOM 816 C C . VAL A 1 110 ? -1.262 5.258 -11.359 1 86.88 110 VAL A C 1
ATOM 818 O O . VAL A 1 110 ? -1.277 5.914 -12.406 1 86.88 110 VAL A O 1
ATOM 821 N N . GLU A 1 111 ? -0.414 4.367 -11.07 1 88.25 111 GLU A N 1
ATOM 822 C CA . GLU A 1 111 ? 0.482 3.867 -12.109 1 88.25 111 GLU A CA 1
ATOM 823 C C . GLU A 1 111 ? 0.338 2.359 -12.289 1 88.25 111 GLU A C 1
ATOM 825 O O . GLU A 1 111 ? 0.192 1.625 -11.305 1 88.25 111 GLU A O 1
ATOM 830 N N . GLN A 1 112 ? 0.399 1.996 -13.508 1 89.5 112 GLN A N 1
ATOM 831 C CA . GLN A 1 112 ? 0.33 0.569 -13.797 1 89.5 112 GLN A CA 1
ATOM 832 C C . GLN A 1 112 ? 1.452 0.146 -14.742 1 89.5 112 GLN A C 1
ATOM 834 O O . GLN A 1 112 ? 1.919 0.946 -15.555 1 89.5 112 GLN A O 1
ATOM 839 N N . SER A 1 113 ? 1.906 -0.917 -14.477 1 88.5 113 SER A N 1
ATOM 840 C CA . SER A 1 113 ? 2.871 -1.554 -15.367 1 88.5 113 SER A CA 1
ATOM 841 C C . SER A 1 113 ? 2.475 -2.996 -15.672 1 88.5 113 SER A C 1
ATOM 843 O O . SER A 1 113 ? 2.006 -3.715 -14.789 1 88.5 113 SER A O 1
ATOM 845 N N . GLY A 1 114 ? 2.652 -3.373 -16.922 1 83.88 114 GLY A N 1
ATOM 846 C CA . GLY A 1 114 ? 2.211 -4.688 -17.359 1 83.88 114 GLY A CA 1
ATOM 847 C C . GLY A 1 114 ? 0.81 -4.684 -17.938 1 83.88 114 GLY A C 1
ATOM 848 O O . GLY A 1 114 ? 0.236 -3.619 -18.188 1 83.88 114 GLY A O 1
ATOM 849 N N . ASN A 1 115 ? 0.243 -5.789 -18.391 1 82.62 115 ASN A N 1
ATOM 850 C CA . ASN A 1 115 ? -1.106 -5.91 -18.938 1 82.62 115 ASN A CA 1
ATOM 851 C C . ASN A 1 115 ? -2.137 -6.125 -17.828 1 82.62 115 ASN A C 1
ATOM 853 O O . ASN A 1 115 ? -2.51 -7.262 -17.531 1 82.62 115 ASN A O 1
ATOM 857 N N . CYS A 1 116 ? -2.535 -5.039 -17.25 1 85.38 116 CYS A N 1
ATOM 858 C CA . CYS A 1 116 ? -3.406 -5.109 -16.094 1 85.38 116 CYS A CA 1
ATOM 859 C C . CYS A 1 116 ? -4.871 -5.203 -16.5 1 85.38 116 CYS A C 1
ATOM 861 O O . CYS A 1 116 ? -5.758 -5.262 -15.656 1 85.38 116 CYS A O 1
ATOM 863 N N . ASP A 1 117 ? -5.195 -5.227 -17.719 1 70.31 117 ASP A N 1
ATOM 864 C CA . ASP A 1 117 ? -6.551 -5.395 -18.234 1 70.31 117 ASP A CA 1
ATOM 865 C C . ASP A 1 117 ? -7.027 -6.836 -18.062 1 70.31 117 ASP A C 1
ATOM 867 O O . ASP A 1 117 ? -6.227 -7.773 -18.109 1 70.31 117 ASP A O 1
ATOM 871 N N . MET B 1 1 ? 19.5 -19.344 -11.055 1 25.44 1 MET B N 1
ATOM 872 C CA . MET B 1 1 ? 19.328 -20.375 -10.031 1 25.44 1 MET B CA 1
ATOM 873 C C . MET B 1 1 ? 17.984 -20.234 -9.328 1 25.44 1 MET B C 1
ATOM 875 O O . MET B 1 1 ? 17.359 -19.172 -9.375 1 25.44 1 MET B O 1
ATOM 879 N N . PRO B 1 2 ? 17.297 -21.234 -8.75 1 25.53 2 PRO B N 1
ATOM 880 C CA . PRO B 1 2 ? 16.031 -20.891 -8.117 1 25.53 2 PRO B CA 1
ATOM 881 C C . PRO B 1 2 ? 16.109 -19.625 -7.27 1 25.53 2 PRO B C 1
ATOM 883 O O . PRO B 1 2 ? 17.078 -19.438 -6.531 1 25.53 2 PRO B O 1
ATOM 886 N N . LEU B 1 3 ? 15.688 -18.703 -7.637 1 27.86 3 LEU B N 1
ATOM 887 C CA . LEU B 1 3 ? 15.805 -17.5 -6.805 1 27.86 3 LEU B CA 1
ATOM 888 C C . LEU B 1 3 ? 15.297 -17.766 -5.395 1 27.86 3 LEU B C 1
ATOM 890 O O . LEU B 1 3 ? 14.133 -18.141 -5.211 1 27.86 3 LEU B O 1
ATOM 894 N N . THR B 1 4 ? 15.914 -18.625 -4.469 1 28.34 4 THR B N 1
ATOM 895 C CA . THR B 1 4 ? 15.609 -18.875 -3.062 1 28.34 4 THR B CA 1
ATOM 896 C C . THR B 1 4 ? 15.156 -17.594 -2.375 1 28.34 4 THR B C 1
ATOM 898 O O . THR B 1 4 ? 15.891 -16.594 -2.348 1 28.34 4 THR B O 1
ATOM 901 N N . LEU B 1 5 ? 14.016 -17.234 -2.545 1 33.88 5 LEU B N 1
ATOM 902 C CA . LEU B 1 5 ? 13.43 -16.1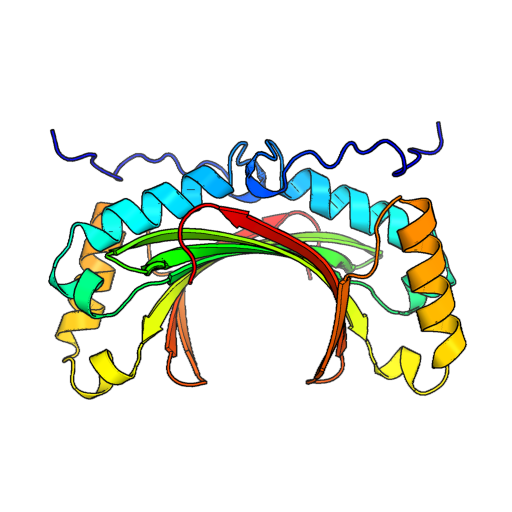72 -1.739 1 33.88 5 LEU B CA 1
ATOM 903 C C . LEU B 1 5 ? 13.961 -16.219 -0.312 1 33.88 5 LEU B C 1
ATOM 905 O O . LEU B 1 5 ? 13.484 -15.477 0.556 1 33.88 5 LEU B O 1
ATOM 909 N N . GLY B 1 6 ? 14.438 -17.312 0.286 1 36.28 6 GLY B N 1
ATOM 910 C CA . GLY B 1 6 ? 15.172 -17.469 1.527 1 36.28 6 GLY B CA 1
ATOM 911 C C . GLY B 1 6 ? 15.969 -16.25 1.918 1 36.28 6 GLY B C 1
ATOM 912 O O . GLY B 1 6 ? 15.906 -15.797 3.066 1 36.28 6 GLY B O 1
ATOM 913 N N . SER B 1 7 ? 17.047 -15.938 1.085 1 35.12 7 SER B N 1
ATOM 914 C CA . SER B 1 7 ? 17.969 -14.867 1.424 1 35.12 7 SER B CA 1
ATOM 915 C C . SER B 1 7 ? 17.406 -13.5 1.065 1 35.12 7 SER B C 1
ATOM 917 O O . SER B 1 7 ? 18.141 -12.609 0.636 1 35.12 7 SER B O 1
ATOM 919 N N . LEU B 1 8 ? 16.234 -13.43 0.335 1 42.84 8 LEU B N 1
ATOM 920 C CA . LEU B 1 8 ? 15.812 -12.039 0.246 1 42.84 8 LEU B CA 1
ATOM 921 C C . LEU B 1 8 ? 15.977 -11.336 1.588 1 42.84 8 LEU B C 1
ATOM 923 O O . LEU B 1 8 ? 15.258 -11.641 2.547 1 42.84 8 LEU B O 1
ATOM 927 N N . GLN B 1 9 ? 17.016 -11.336 1.981 1 50.41 9 GLN B N 1
ATOM 928 C CA . GLN B 1 9 ? 17.266 -10.422 3.094 1 50.41 9 GLN B CA 1
ATOM 929 C C . GLN B 1 9 ? 16.391 -9.172 2.979 1 50.41 9 GLN B C 1
ATOM 931 O O . GLN B 1 9 ? 16.703 -8.258 2.209 1 50.41 9 GLN B O 1
ATOM 936 N N . TRP B 1 10 ? 14.969 -9.641 3.117 1 57.47 10 TRP B N 1
ATOM 937 C CA . TRP B 1 10 ? 13.977 -8.578 3 1 57.47 10 TRP B CA 1
ATOM 938 C C . TRP B 1 10 ? 14.367 -7.379 3.852 1 57.47 10 TRP B C 1
ATOM 940 O O . TRP B 1 10 ? 14.461 -7.48 5.078 1 57.47 10 TRP B O 1
ATOM 950 N N . GLY B 1 11 ? 15.531 -7.066 3.68 1 66.62 11 GLY B N 1
ATOM 951 C CA . GLY B 1 11 ? 15.781 -5.859 4.449 1 66.62 11 GLY B CA 1
ATOM 952 C C . GLY B 1 11 ? 14.516 -5.172 4.918 1 66.62 11 GLY B C 1
ATOM 953 O O . GLY B 1 11 ? 13.438 -5.777 4.922 1 66.62 11 GLY B O 1
ATOM 954 N N . SER B 1 12 ? 14.602 -4.195 5.57 1 78.69 12 SER B N 1
ATOM 955 C CA . SER B 1 12 ? 13.484 -3.398 6.066 1 78.69 12 SER B CA 1
ATOM 956 C C . SER B 1 12 ? 12.562 -2.965 4.926 1 78.69 12 SER B C 1
ATOM 958 O O . SER B 1 12 ? 13.039 -2.502 3.885 1 78.69 12 SER B O 1
ATOM 960 N N . LEU B 1 13 ? 11.219 -3.33 5.02 1 81.31 13 LEU B N 1
ATOM 961 C CA . LEU B 1 13 ? 10.25 -2.836 4.047 1 81.31 13 LEU B CA 1
ATOM 962 C C . LEU B 1 13 ? 10.344 -1.318 3.91 1 81.31 13 LEU B C 1
ATOM 964 O O . LEU B 1 13 ? 10.18 -0.778 2.816 1 81.31 13 LEU B O 1
ATOM 968 N N . LEU B 1 14 ? 10.695 -0.717 5.07 1 84 14 LEU B N 1
ATOM 969 C CA . LEU B 1 14 ? 10.719 0.741 5.102 1 84 14 LEU B CA 1
ATOM 970 C C . LEU B 1 14 ? 12.031 1.279 4.543 1 84 14 LEU B C 1
ATOM 972 O O . LEU B 1 14 ? 12.133 2.465 4.223 1 84 14 LEU B O 1
ATOM 976 N N . GLU B 1 15 ? 13 0.4 4.383 1 74.06 15 GLU B N 1
ATOM 977 C CA . GLU B 1 15 ? 14.289 0.801 3.826 1 74.06 15 GLU B CA 1
ATOM 978 C C . GLU B 1 15 ? 14.5 0.195 2.441 1 74.06 15 GLU B C 1
ATOM 980 O O . GLU B 1 15 ? 15.562 0.366 1.841 1 74.06 15 GLU B O 1
ATOM 985 N N . SER B 1 16 ? 13.383 -0.463 2.055 1 65.5 16 SER B N 1
ATOM 986 C CA . SER B 1 16 ? 13.539 -1.143 0.772 1 65.5 16 SER B CA 1
ATOM 987 C C . SER B 1 16 ? 13.68 -0.142 -0.37 1 65.5 16 SER B C 1
ATOM 989 O O . SER B 1 16 ? 12.875 0.785 -0.494 1 65.5 16 SER B O 1
ATOM 991 N N . LEU B 1 17 ? 14.797 -0.317 -1.086 1 61.12 17 LEU B N 1
ATOM 992 C CA . LEU B 1 17 ? 15.086 0.617 -2.17 1 61.12 17 LEU B CA 1
ATOM 993 C C . LEU B 1 17 ? 14.281 0.271 -3.414 1 61.12 17 LEU B C 1
ATOM 995 O O . LEU B 1 17 ? 14.109 1.11 -4.301 1 61.12 17 LEU B O 1
ATOM 999 N N . ASP B 1 18 ? 13.508 -0.834 -3.463 1 76.75 18 ASP B N 1
ATOM 1000 C CA . ASP B 1 18 ? 12.727 -1.163 -4.652 1 76.75 18 ASP B CA 1
ATOM 1001 C C . ASP B 1 18 ? 11.484 -1.977 -4.289 1 76.75 18 ASP B C 1
ATOM 1003 O O . ASP B 1 18 ? 11.461 -3.197 -4.461 1 76.75 18 ASP B O 1
ATOM 1007 N N . ALA B 1 19 ? 10.523 -1.206 -3.805 1 82.81 19 ALA B N 1
ATOM 1008 C CA . ALA B 1 19 ? 9.297 -1.818 -3.297 1 82.81 19 ALA B CA 1
ATOM 1009 C C . ALA B 1 19 ? 8.539 -2.527 -4.414 1 82.81 19 ALA B C 1
ATOM 1011 O O . ALA B 1 19 ? 8.031 -3.635 -4.219 1 82.81 19 ALA B O 1
ATOM 1012 N N . ALA B 1 20 ? 8.562 -1.918 -5.578 1 86.06 20 ALA B N 1
ATOM 1013 C CA . ALA B 1 20 ? 7.859 -2.514 -6.707 1 86.06 20 ALA B CA 1
ATOM 1014 C C . ALA B 1 20 ? 8.508 -3.83 -7.129 1 86.06 20 ALA B C 1
ATOM 1016 O O . ALA B 1 20 ? 7.809 -4.805 -7.426 1 86.06 20 ALA B O 1
ATOM 1017 N N . ARG B 1 21 ? 9.734 -3.828 -7.137 1 85 21 ARG B N 1
ATOM 1018 C CA . ARG B 1 21 ? 10.453 -5.043 -7.512 1 85 21 ARG B CA 1
ATOM 1019 C C . ARG B 1 21 ? 10.227 -6.152 -6.488 1 85 21 ARG B C 1
ATOM 1021 O O . ARG B 1 21 ? 10.109 -7.324 -6.848 1 85 21 ARG B O 1
ATOM 1028 N N . LEU B 1 22 ? 10.234 -5.762 -5.277 1 85 22 LEU B N 1
ATOM 1029 C CA . LEU B 1 22 ? 9.977 -6.727 -4.215 1 85 22 LEU B CA 1
ATOM 1030 C C . LEU B 1 22 ? 8.625 -7.398 -4.406 1 85 22 LEU B C 1
ATOM 1032 O O . LEU B 1 22 ? 8.523 -8.625 -4.391 1 85 22 LEU B O 1
ATOM 1036 N N . VAL B 1 23 ? 7.629 -6.656 -4.598 1 90.31 23 VAL B N 1
ATOM 1037 C CA . VAL B 1 23 ? 6.262 -7.141 -4.746 1 90.31 23 VAL B CA 1
ATOM 1038 C C . VAL B 1 23 ? 6.152 -8 -6.004 1 90.31 23 VAL B C 1
ATOM 1040 O O . VAL B 1 23 ? 5.539 -9.07 -5.98 1 90.31 23 VAL B O 1
ATOM 1043 N N . ASP B 1 24 ? 6.836 -7.574 -7.008 1 88.88 24 ASP B N 1
ATOM 1044 C CA . ASP B 1 24 ? 6.824 -8.305 -8.273 1 88.88 24 ASP B CA 1
ATOM 1045 C C . ASP B 1 24 ? 7.508 -9.664 -8.125 1 88.88 24 ASP B C 1
ATOM 1047 O O . ASP B 1 24 ? 6.988 -10.68 -8.594 1 88.88 24 ASP B O 1
ATOM 1051 N N . LYS B 1 25 ? 8.555 -9.633 -7.527 1 85.62 25 LYS B N 1
ATOM 1052 C CA . LYS B 1 25 ? 9.32 -10.867 -7.34 1 85.62 25 LYS B CA 1
ATOM 1053 C C . LYS B 1 25 ? 8.555 -11.859 -6.465 1 85.62 25 LYS B C 1
ATOM 1055 O O . LYS B 1 25 ? 8.617 -13.062 -6.688 1 85.62 25 LYS B O 1
ATOM 1060 N N . LEU B 1 26 ? 7.914 -11.367 -5.445 1 88.38 26 LEU B N 1
ATOM 1061 C CA . LEU B 1 26 ? 7.129 -12.234 -4.574 1 88.38 26 LEU B CA 1
ATOM 1062 C C . LEU B 1 26 ? 5.984 -12.883 -5.344 1 88.38 26 LEU B C 1
ATOM 1064 O O . LEU B 1 26 ? 5.754 -14.086 -5.223 1 88.38 26 LEU B O 1
ATOM 1068 N N . LEU B 1 27 ? 5.348 -12.148 -6.148 1 92.12 27 LEU B N 1
ATOM 1069 C CA . LEU B 1 27 ? 4.27 -12.711 -6.957 1 92.12 27 LEU B CA 1
ATOM 1070 C C . LEU B 1 27 ? 4.801 -13.781 -7.902 1 92.12 27 LEU B C 1
ATOM 1072 O O . LEU B 1 27 ? 4.195 -14.844 -8.047 1 92.12 27 LEU B O 1
ATOM 1076 N N . GLU B 1 28 ? 5.902 -13.477 -8.547 1 87.81 28 GLU B N 1
ATOM 1077 C CA . GLU B 1 28 ? 6.516 -14.445 -9.453 1 87.81 28 GLU B CA 1
ATOM 1078 C C . GLU B 1 28 ? 6.777 -15.773 -8.75 1 87.81 28 GLU B C 1
ATOM 1080 O O . GLU B 1 28 ? 6.504 -16.844 -9.305 1 87.81 28 GLU B O 1
ATOM 1085 N N . THR B 1 29 ? 7.223 -15.625 -7.586 1 84.44 29 THR B N 1
ATOM 1086 C CA . THR B 1 29 ? 7.527 -16.812 -6.801 1 84.44 29 THR B CA 1
ATOM 1087 C C . THR B 1 29 ? 6.25 -17.594 -6.469 1 84.44 29 THR B C 1
ATOM 1089 O O . THR B 1 29 ? 6.211 -18.812 -6.582 1 84.44 29 THR B O 1
ATOM 1092 N N . LEU B 1 30 ? 5.262 -16.906 -6.082 1 87.12 30 LEU B N 1
ATOM 1093 C CA . LEU B 1 30 ? 4.004 -17.547 -5.723 1 87.12 30 LEU B CA 1
ATOM 1094 C C . LEU B 1 30 ? 3.361 -18.203 -6.941 1 87.12 30 LEU B C 1
ATOM 1096 O O . LEU B 1 30 ? 2.82 -19.312 -6.848 1 87.12 30 LEU B O 1
ATOM 1100 N N . MET B 1 31 ? 3.537 -17.547 -7.996 1 87.94 31 MET B N 1
ATOM 1101 C CA . MET B 1 31 ? 2.926 -18.031 -9.227 1 87.94 31 MET B CA 1
ATOM 1102 C C . MET B 1 31 ? 3.658 -19.266 -9.742 1 87.94 31 MET B C 1
ATOM 1104 O O . MET B 1 31 ? 3.131 -20 -10.578 1 87.94 31 MET B O 1
ATOM 1108 N N . GLY B 1 32 ? 4.828 -19.438 -9.312 1 83.38 32 GLY B N 1
ATOM 1109 C CA . GLY B 1 32 ? 5.57 -20.625 -9.68 1 83.38 32 GLY B CA 1
ATOM 1110 C C . GLY B 1 32 ? 5.004 -21.891 -9.055 1 83.38 32 GLY B C 1
ATOM 1111 O O . GLY B 1 32 ? 5.367 -23 -9.453 1 83.38 32 GLY B O 1
ATOM 1112 N N . ASN B 1 33 ? 4.152 -21.719 -8.078 1 81.75 33 ASN B N 1
ATOM 1113 C CA . ASN B 1 33 ? 3.453 -22.844 -7.453 1 81.75 33 ASN B CA 1
ATOM 1114 C C . ASN B 1 33 ? 2.031 -22.984 -7.992 1 81.75 33 ASN B C 1
ATOM 1116 O O . ASN B 1 33 ? 1.198 -22.094 -7.797 1 81.75 33 ASN B O 1
ATOM 1120 N N . LYS B 1 34 ? 1.717 -24.156 -8.547 1 82.75 34 LYS B N 1
ATOM 1121 C CA . LYS B 1 34 ? 0.456 -24.359 -9.258 1 82.75 34 LYS B CA 1
ATOM 1122 C C . LYS B 1 34 ? -0.736 -24.156 -8.328 1 82.75 34 LYS B C 1
ATOM 1124 O O . LYS B 1 34 ? -1.743 -23.562 -8.719 1 82.75 34 LYS B O 1
ATOM 1129 N N . LEU B 1 35 ? -0.653 -24.672 -7.184 1 80.06 35 LEU B N 1
ATOM 1130 C CA . LEU B 1 35 ? -1.762 -24.562 -6.242 1 80.06 35 LEU B CA 1
ATOM 1131 C C . LEU B 1 35 ? -1.99 -23.109 -5.844 1 80.06 35 LEU B C 1
ATOM 1133 O O . LEU B 1 35 ? -3.129 -22.625 -5.844 1 80.06 35 LEU B O 1
ATOM 1137 N N . VAL B 1 36 ? -0.952 -22.406 -5.535 1 82.38 36 VAL B N 1
ATOM 1138 C CA . VAL B 1 36 ? -1.079 -21.016 -5.141 1 82.38 36 VAL B CA 1
ATOM 1139 C C . VAL B 1 36 ? -1.543 -20.188 -6.332 1 82.38 36 VAL B C 1
ATOM 1141 O O . VAL B 1 36 ? -2.387 -19.297 -6.188 1 82.38 36 VAL B O 1
ATOM 1144 N N . ALA B 1 37 ? -1.046 -20.5 -7.48 1 85.94 37 ALA B N 1
ATOM 1145 C CA . ALA B 1 37 ? -1.411 -19.781 -8.695 1 85.94 37 ALA B CA 1
ATOM 1146 C C . ALA B 1 37 ? -2.906 -19.906 -8.977 1 85.94 37 ALA B C 1
ATOM 1148 O O . ALA B 1 37 ? -3.52 -18.969 -9.508 1 85.94 37 ALA B O 1
ATOM 1149 N N . SER B 1 38 ? -3.395 -20.969 -8.641 1 84.25 38 SER B N 1
ATOM 1150 C CA . SER B 1 38 ? -4.805 -21.203 -8.922 1 84.25 38 SER B CA 1
ATOM 1151 C C . SER B 1 38 ? -5.699 -20.359 -8.023 1 84.25 38 SER B C 1
ATOM 1153 O O . SER B 1 38 ? -6.891 -20.188 -8.297 1 84.25 38 SER B O 1
ATOM 1155 N N . LEU B 1 39 ? -5.137 -19.812 -6.984 1 83.25 39 LEU B N 1
ATOM 1156 C CA . LEU B 1 39 ? -5.902 -18.984 -6.055 1 83.25 39 LEU B CA 1
ATOM 1157 C C . LEU B 1 39 ? -5.879 -17.531 -6.477 1 83.25 39 LEU B C 1
ATOM 1159 O O . LEU B 1 39 ? -6.406 -16.672 -5.77 1 83.25 39 LEU B O 1
ATOM 1163 N N . ASP B 1 40 ? -5.191 -17.188 -7.551 1 88.06 40 ASP B N 1
ATOM 1164 C CA . ASP B 1 40 ? -5.094 -15.836 -8.102 1 88.06 40 ASP B CA 1
ATOM 1165 C C . ASP B 1 40 ? -4.559 -14.859 -7.055 1 88.06 40 ASP B C 1
ATOM 1167 O O . ASP B 1 40 ? -5.207 -13.859 -6.738 1 88.06 40 ASP B O 1
ATOM 1171 N N . PRO B 1 41 ? -3.432 -15.219 -6.652 1 89.81 41 PRO B N 1
ATOM 1172 C CA . PRO B 1 41 ? -2.867 -14.391 -5.582 1 89.81 41 PRO B CA 1
ATOM 1173 C C . PRO B 1 41 ? -2.576 -12.961 -6.027 1 89.81 41 PRO B C 1
ATOM 1175 O O . PRO B 1 41 ? -2.252 -12.727 -7.195 1 89.81 41 PRO B O 1
ATOM 1178 N N . GLU B 1 42 ? -2.705 -12.086 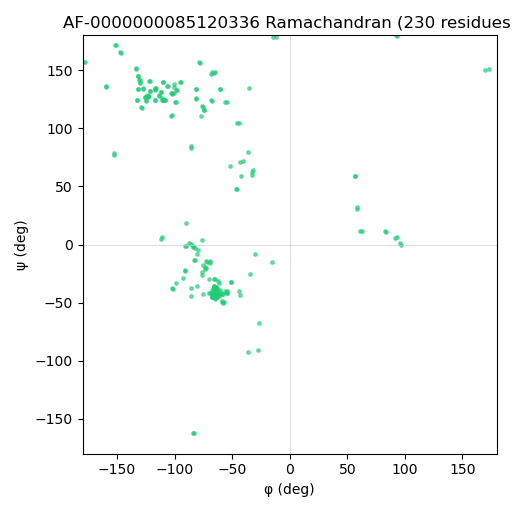-5.117 1 93.5 42 GLU B N 1
ATOM 1179 C CA . GLU B 1 42 ? -2.285 -10.688 -5.211 1 93.5 42 GLU B CA 1
ATOM 1180 C C . GLU B 1 42 ? -1.325 -10.328 -4.086 1 93.5 42 GLU B C 1
ATOM 1182 O O . GLU B 1 42 ? -1.589 -10.625 -2.916 1 93.5 42 GLU B O 1
ATOM 1187 N N . VAL B 1 43 ? -0.249 -9.781 -4.441 1 93.06 43 VAL B N 1
ATOM 1188 C CA . VAL B 1 43 ? 0.689 -9.305 -3.434 1 93.06 43 VAL B CA 1
ATOM 1189 C C . VAL B 1 43 ? 0.514 -7.801 -3.242 1 93.06 43 VAL B C 1
ATOM 1191 O O . VAL B 1 43 ? 0.474 -7.043 -4.215 1 93.06 43 VAL B O 1
ATOM 1194 N N . VAL B 1 44 ? 0.444 -7.398 -2.006 1 95.19 44 VAL B N 1
ATOM 1195 C CA . VAL B 1 44 ? 0.155 -5.996 -1.719 1 95.19 44 VAL B CA 1
ATOM 1196 C C . VAL B 1 44 ? 1.141 -5.469 -0.68 1 95.19 44 VAL B C 1
ATOM 1198 O O . VAL B 1 44 ? 1.309 -6.062 0.386 1 95.19 44 VAL B O 1
ATOM 1201 N N . LEU B 1 45 ? 1.774 -4.48 -1.004 1 94.06 45 LEU B N 1
ATOM 1202 C CA . LEU B 1 45 ? 2.551 -3.703 -0.047 1 94.06 45 LEU B CA 1
ATOM 1203 C C . LEU B 1 45 ? 1.908 -2.342 0.196 1 94.06 45 LEU B C 1
ATOM 1205 O O . LEU B 1 45 ? 1.655 -1.593 -0.75 1 94.06 45 LEU B O 1
ATOM 1209 N N . THR B 1 46 ? 1.651 -2.07 1.404 1 94.75 46 THR B N 1
ATOM 1210 C CA . THR B 1 46 ? 1.109 -0.772 1.79 1 94.75 46 THR B CA 1
ATOM 1211 C C . THR B 1 46 ? 2.08 -0.033 2.707 1 94.75 46 THR B C 1
ATOM 1213 O O . THR B 1 46 ? 2.566 -0.598 3.689 1 94.75 46 THR B O 1
ATOM 1216 N N . ILE B 1 47 ? 2.41 1.066 2.35 1 93.5 47 ILE B N 1
ATOM 1217 C CA . ILE B 1 47 ? 3.195 1.955 3.201 1 93.5 47 ILE B CA 1
ATOM 1218 C C . ILE B 1 47 ? 2.352 3.164 3.602 1 93.5 47 ILE B C 1
ATOM 1220 O O . ILE B 1 47 ? 1.778 3.84 2.746 1 93.5 47 ILE B O 1
ATOM 1224 N N . THR B 1 48 ? 2.299 3.418 4.852 1 95.5 48 THR B N 1
ATOM 1225 C CA . THR B 1 48 ? 1.459 4.484 5.387 1 95.5 48 THR B CA 1
ATOM 1226 C C . THR B 1 48 ? 2.273 5.418 6.277 1 95.5 48 THR B C 1
ATOM 1228 O O . THR B 1 48 ? 3.09 4.961 7.082 1 95.5 48 THR B O 1
ATOM 1231 N N . ALA B 1 49 ? 2.115 6.605 6.098 1 94.94 49 ALA B N 1
ATOM 1232 C CA . ALA B 1 49 ? 2.621 7.613 7.027 1 94.94 49 ALA B CA 1
ATOM 1233 C C . ALA B 1 49 ? 1.477 8.398 7.664 1 94.94 49 ALA B C 1
ATOM 1235 O O . ALA B 1 49 ? 0.541 8.812 6.977 1 94.94 49 ALA B O 1
ATOM 1236 N N . ARG B 1 50 ? 1.57 8.57 8.914 1 94.62 50 ARG B N 1
ATOM 1237 C CA . ARG B 1 50 ? 0.546 9.312 9.648 1 94.62 50 ARG B CA 1
ATOM 1238 C C . ARG B 1 50 ? 1.133 9.992 10.883 1 94.62 50 ARG B C 1
ATOM 1240 O O . ARG B 1 50 ? 2.283 9.734 11.242 1 94.62 50 ARG B O 1
ATOM 1247 N N . ARG B 1 51 ? 0.311 10.758 11.422 1 92 51 ARG B N 1
ATOM 1248 C CA . ARG B 1 51 ? 0.706 11.359 12.695 1 92 51 ARG B CA 1
ATOM 1249 C C . ARG B 1 51 ? 0.61 10.352 13.828 1 92 51 ARG B C 1
ATOM 1251 O O . ARG B 1 51 ? -0.42 9.695 14 1 92 51 ARG B O 1
ATOM 1258 N N . GLY B 1 52 ? 1.718 10.117 14.406 1 85 52 GLY B N 1
ATOM 1259 C CA . GLY B 1 52 ? 1.732 9.242 15.57 1 85 52 GLY B CA 1
ATOM 1260 C C . GLY B 1 52 ? 1.384 9.961 16.859 1 85 52 GLY B C 1
ATOM 1261 O O . GLY B 1 52 ? 0.791 11.047 16.828 1 85 52 GLY B O 1
ATOM 1262 N N . ARG B 1 53 ? 1.76 9.281 17.859 1 80.25 53 ARG B N 1
ATOM 1263 C CA . ARG B 1 53 ? 1.558 9.844 19.188 1 80.25 53 ARG B CA 1
ATOM 1264 C C . ARG B 1 53 ? 2.463 11.055 19.422 1 80.25 53 ARG B C 1
ATOM 1266 O O . ARG B 1 53 ? 3.566 11.117 18.875 1 80.25 53 ARG B O 1
ATOM 1273 N N . GLU B 1 54 ? 2.041 12.062 20.188 1 77.75 54 GLU B N 1
ATOM 1274 C CA . GLU B 1 54 ? 2.754 13.273 20.578 1 77.75 54 GLU B CA 1
ATOM 1275 C C . GLU B 1 54 ? 3.104 14.125 19.359 1 77.75 54 GLU B C 1
ATOM 1277 O O . GLU B 1 54 ? 4.066 14.898 19.391 1 77.75 54 GLU B O 1
ATOM 1282 N N . GLY B 1 55 ? 2.477 13.734 18.219 1 77.38 55 GLY B N 1
ATOM 1283 C CA . GLY B 1 55 ? 2.664 14.578 17.062 1 77.38 55 GLY B CA 1
ATOM 1284 C C . GLY B 1 55 ? 3.77 14.094 16.141 1 77.38 55 GLY B C 1
ATOM 1285 O O . GLY B 1 55 ? 4 14.672 15.07 1 77.38 55 GLY B O 1
ATOM 1286 N N . ASN B 1 56 ? 4.422 12.953 16.531 1 84.19 56 ASN B N 1
ATOM 1287 C CA . ASN B 1 56 ? 5.484 12.406 15.688 1 84.19 56 ASN B CA 1
ATOM 1288 C C . ASN B 1 56 ? 4.922 11.648 14.492 1 84.19 56 ASN B C 1
ATOM 1290 O O . ASN B 1 56 ? 3.752 11.266 14.484 1 84.19 56 ASN B O 1
ATOM 1294 N N . ARG B 1 57 ? 5.816 11.609 13.523 1 89.25 57 ARG B N 1
ATOM 1295 C CA . ARG B 1 57 ? 5.387 10.883 12.328 1 89.25 57 ARG B CA 1
ATOM 1296 C C . ARG B 1 57 ? 5.562 9.383 12.508 1 89.25 57 ARG B C 1
ATOM 1298 O O . ARG B 1 57 ? 6.562 8.93 13.07 1 89.25 57 ARG B O 1
ATOM 1305 N N . CYS B 1 58 ? 4.586 8.703 12.148 1 94.75 58 CYS B N 1
ATOM 1306 C CA . CYS B 1 58 ? 4.57 7.246 12.18 1 94.75 58 CYS B CA 1
ATOM 1307 C C . CYS B 1 58 ? 4.57 6.668 10.773 1 94.75 58 CYS B C 1
ATOM 1309 O O . CYS B 1 58 ? 3.73 7.035 9.945 1 94.75 58 CYS B O 1
ATOM 1311 N N . LEU B 1 59 ? 5.527 5.797 10.508 1 93.38 59 LEU B N 1
ATOM 1312 C CA . LEU B 1 59 ? 5.594 5.07 9.25 1 93.38 59 LEU B CA 1
ATOM 1313 C C . LEU B 1 59 ? 5.32 3.584 9.461 1 93.38 59 LEU B C 1
ATOM 1315 O O . LEU B 1 59 ? 5.871 2.973 10.375 1 93.38 59 LEU B O 1
ATOM 1319 N N . GLU B 1 60 ? 4.445 3.059 8.656 1 93.5 60 GLU B N 1
ATOM 1320 C CA . GLU B 1 60 ? 4.113 1.64 8.742 1 93.5 60 GLU B CA 1
ATOM 1321 C C . GLU B 1 60 ? 4.141 0.986 7.359 1 93.5 60 GLU B C 1
ATOM 1323 O O . GLU B 1 60 ? 3.672 1.57 6.379 1 93.5 60 GLU B O 1
ATOM 1328 N N . ALA B 1 61 ? 4.699 -0.059 7.25 1 91.94 61 ALA B N 1
ATOM 1329 C CA . ALA B 1 61 ? 4.664 -0.889 6.051 1 91.94 61 ALA B CA 1
ATOM 1330 C C . ALA B 1 61 ? 4.008 -2.236 6.332 1 91.94 61 ALA B C 1
ATOM 1332 O O . ALA B 1 61 ? 4.238 -2.84 7.383 1 91.94 61 ALA B O 1
ATOM 1333 N N . LEU B 1 62 ? 3.129 -2.654 5.484 1 92.44 62 LEU B N 1
ATOM 1334 C CA . LEU B 1 62 ? 2.443 -3.938 5.59 1 92.44 62 LEU B CA 1
ATOM 1335 C C . LEU B 1 62 ? 2.527 -4.707 4.273 1 92.44 62 LEU B C 1
ATOM 1337 O O . LEU B 1 62 ? 2.113 -4.203 3.229 1 92.44 62 LEU B O 1
ATOM 1341 N N . LEU B 1 63 ? 3.127 -5.805 4.359 1 92.38 63 LEU B N 1
ATOM 1342 C CA . LEU B 1 63 ? 3.188 -6.719 3.223 1 92.38 63 LEU B CA 1
ATOM 1343 C C . LEU B 1 63 ? 2.205 -7.871 3.4 1 92.38 63 LEU B C 1
ATOM 1345 O O . LEU B 1 63 ? 2.199 -8.531 4.441 1 92.38 63 LEU B O 1
ATOM 1349 N N . SER B 1 64 ? 1.421 -8.109 2.365 1 92.31 64 SER B N 1
ATOM 1350 C CA . SER B 1 64 ? 0.424 -9.164 2.473 1 92.31 64 SER B CA 1
ATOM 1351 C C . SER B 1 64 ? 0.192 -9.844 1.127 1 92.31 64 SER B C 1
ATOM 1353 O O . SER B 1 64 ? 0.587 -9.32 0.084 1 92.31 64 SER B O 1
ATOM 1355 N N . VAL B 1 65 ? -0.441 -10.961 1.218 1 90.81 65 VAL B N 1
ATOM 1356 C CA . VAL B 1 65 ? -0.927 -11.695 0.054 1 90.81 65 VAL B CA 1
ATOM 1357 C C . VAL B 1 65 ? -2.434 -11.906 0.171 1 90.81 65 VAL B C 1
ATOM 1359 O O . VAL B 1 65 ? -2.924 -12.359 1.208 1 90.81 65 VAL B O 1
ATOM 1362 N N . ARG B 1 66 ? -3.125 -11.531 -0.834 1 91.44 66 ARG B N 1
ATOM 1363 C CA . ARG B 1 66 ? -4.559 -11.781 -0.9 1 91.44 66 ARG B CA 1
ATOM 1364 C C . ARG B 1 66 ? -4.871 -12.906 -1.884 1 91.44 66 ARG B C 1
ATOM 1366 O O . ARG B 1 66 ? -4.301 -12.961 -2.975 1 91.44 66 ARG B O 1
ATOM 1373 N N . VAL B 1 67 ? -5.715 -13.727 -1.475 1 87.25 67 VAL B N 1
ATOM 1374 C CA . VAL B 1 67 ? -6.145 -14.812 -2.35 1 87.25 67 VAL B CA 1
ATOM 1375 C C . VAL B 1 67 ? -7.668 -14.898 -2.357 1 87.25 67 VAL B C 1
ATOM 1377 O O . VAL B 1 67 ? -8.32 -14.562 -1.365 1 87.25 67 VAL B O 1
ATOM 1380 N N . SER B 1 68 ? -8.172 -15.25 -3.51 1 82.75 68 SER B N 1
ATOM 1381 C CA . SER B 1 68 ? -9.625 -15.414 -3.619 1 82.75 68 SER B CA 1
ATOM 1382 C C . SER B 1 68 ? -10.133 -16.5 -2.68 1 82.75 68 SER B C 1
ATOM 1384 O O . SER B 1 68 ? -9.508 -17.547 -2.539 1 82.75 68 SER B O 1
ATOM 1386 N N . ASP B 1 69 ? -11.203 -16.141 -1.998 1 74.06 69 ASP B N 1
ATOM 1387 C CA . ASP B 1 69 ? -11.789 -17.125 -1.094 1 74.06 69 ASP B CA 1
ATOM 1388 C C . ASP B 1 69 ? -12.578 -18.188 -1.866 1 74.06 69 ASP B C 1
ATOM 1390 O O . ASP B 1 69 ? -12.852 -19.266 -1.347 1 74.06 69 ASP B O 1
ATOM 1394 N N . GLU B 1 70 ? -12.984 -17.781 -3.043 1 68.12 70 GLU B N 1
ATOM 1395 C CA . GLU B 1 70 ? -13.75 -18.734 -3.826 1 68.12 70 GLU B CA 1
ATOM 1396 C C . GLU B 1 70 ? -12.969 -20.031 -4.031 1 68.12 70 GLU B C 1
ATOM 1398 O O . GLU B 1 70 ? -13.547 -21.125 -3.986 1 68.12 70 GLU B O 1
ATOM 1403 N N . GLY B 1 71 ? -11.703 -19.812 -4.254 1 57.38 71 GLY B N 1
ATOM 1404 C CA . GLY B 1 71 ? -10.906 -21.016 -4.449 1 57.38 71 GLY B CA 1
ATOM 1405 C C . GLY B 1 71 ? -10.617 -21.766 -3.16 1 57.38 71 GLY B C 1
ATOM 1406 O O . GLY B 1 71 ? -10.188 -22.922 -3.186 1 57.38 71 GLY B O 1
ATOM 1407 N N . LEU B 1 72 ? -10.805 -21 -2.059 1 59.06 72 LEU B N 1
ATOM 1408 C CA . LEU B 1 72 ? -10.469 -21.594 -0.769 1 59.06 72 LEU B CA 1
ATOM 1409 C C . LEU B 1 72 ? -11.641 -22.406 -0.219 1 59.06 72 LEU B C 1
ATOM 1411 O O . LEU B 1 72 ? -11.453 -23.266 0.65 1 59.06 72 LEU B O 1
ATOM 1415 N N . VAL B 1 73 ? -12.891 -22 -0.379 1 54.22 73 VAL B N 1
ATOM 1416 C CA . VAL B 1 73 ? -14.039 -22.703 0.179 1 54.22 73 VAL B CA 1
ATOM 1417 C C . VAL B 1 73 ? -13.891 -24.203 -0.041 1 54.22 73 VAL B C 1
ATOM 1419 O O . VAL B 1 73 ? -14.211 -25 0.845 1 54.22 73 VAL B O 1
ATOM 1422 N N . GLY B 1 74 ? -13.43 -24.562 -1.161 1 50.56 74 GLY B N 1
ATOM 1423 C CA . GLY B 1 74 ? -13.242 -25.984 -1.4 1 50.56 74 GLY B CA 1
ATOM 1424 C C . GLY B 1 74 ? -11.812 -26.438 -1.192 1 50.56 74 GLY B C 1
ATOM 1425 O O . GLY B 1 74 ? -11.547 -27.625 -1.034 1 50.56 74 GLY B O 1
ATOM 1426 N N . LEU B 1 75 ? -11 -25.656 -1.468 1 52.59 75 LEU B N 1
ATOM 1427 C CA . LEU B 1 75 ? -9.57 -25.953 -1.387 1 52.59 75 LEU B CA 1
ATOM 1428 C C . LEU B 1 75 ? -9.016 -25.594 -0.012 1 52.59 75 LEU B C 1
ATOM 1430 O O . LEU B 1 75 ? -7.801 -25.531 0.173 1 52.59 75 LEU B O 1
ATOM 1434 N N . GLU B 1 76 ? -9.898 -25.453 1.004 1 56.19 76 GLU B N 1
ATOM 1435 C CA . GLU B 1 76 ? -9.82 -24.734 2.268 1 56.19 76 GLU B CA 1
ATOM 1436 C C . GLU B 1 76 ? -8.414 -24.797 2.857 1 56.19 76 GLU B C 1
ATOM 1438 O O . GLU B 1 76 ? -7.742 -23.781 3 1 56.19 76 GLU B O 1
ATOM 1443 N N . PRO B 1 77 ? -8.266 -25.906 3.77 1 61.38 77 PRO B N 1
ATOM 1444 C CA . PRO B 1 77 ? -7.082 -25.984 4.625 1 61.38 77 PRO B CA 1
ATOM 1445 C C . PRO B 1 77 ? -5.812 -26.297 3.844 1 61.38 77 PRO B C 1
ATOM 1447 O O . PRO B 1 77 ? -4.746 -25.75 4.141 1 61.38 77 PRO B O 1
ATOM 1450 N N . SER B 1 78 ? -6.02 -27.031 2.75 1 70.06 78 SER B N 1
ATOM 1451 C CA . SER B 1 78 ? -4.828 -27.469 2.029 1 70.06 78 SER B CA 1
ATOM 1452 C C . SER B 1 78 ? -4.207 -26.312 1.241 1 70.06 78 SER B C 1
ATOM 1454 O O . SER B 1 78 ? -2.98 -26.203 1.161 1 70.06 78 SER B O 1
ATOM 1456 N N . ALA B 1 79 ? -5.09 -25.516 0.591 1 66.75 79 ALA B N 1
ATOM 1457 C CA . ALA B 1 79 ? -4.555 -24.422 -0.2 1 66.75 79 ALA B CA 1
ATOM 1458 C C . ALA B 1 79 ? -3.824 -23.406 0.686 1 66.75 79 ALA B C 1
ATOM 1460 O O . ALA B 1 79 ? -2.744 -22.922 0.332 1 66.75 79 ALA B O 1
ATOM 1461 N N . LEU B 1 80 ? -4.426 -23.125 1.793 1 71.12 80 LEU B N 1
ATOM 1462 C CA . LEU B 1 80 ? -3.803 -22.188 2.725 1 71.12 80 LEU B CA 1
ATOM 1463 C C . LEU B 1 80 ? -2.512 -22.766 3.293 1 71.12 80 LEU B C 1
ATOM 1465 O O . LEU B 1 80 ? -1.537 -22.047 3.5 1 71.12 80 LEU B O 1
ATOM 1469 N N . ALA B 1 81 ? -2.639 -24.109 3.506 1 73.56 81 ALA B N 1
ATOM 1470 C CA . ALA B 1 81 ? -1.421 -24.766 3.967 1 73.56 81 ALA B CA 1
ATOM 1471 C C . ALA B 1 81 ? -0.32 -24.688 2.914 1 73.56 81 ALA B C 1
ATOM 1473 O O . ALA B 1 81 ? 0.843 -24.438 3.24 1 73.56 81 ALA B O 1
ATOM 1474 N N . SER B 1 82 ? -0.712 -24.875 1.705 1 75.44 82 SER B N 1
ATOM 1475 C CA . SER B 1 82 ? 0.251 -24.797 0.611 1 75.44 82 SER B CA 1
ATOM 1476 C C . SER B 1 82 ? 0.829 -23.391 0.477 1 75.44 82 SER B C 1
ATOM 1478 O O . SER B 1 82 ? 2.023 -23.234 0.218 1 75.44 82 SER B O 1
ATOM 1480 N N . LEU B 1 83 ? -0.109 -22.406 0.593 1 78.12 83 LEU B N 1
ATOM 1481 C CA . LEU B 1 83 ? 0.351 -21.031 0.563 1 78.12 83 LEU B CA 1
ATOM 1482 C C . LEU B 1 83 ? 1.354 -20.766 1.682 1 78.12 83 LEU B C 1
ATOM 1484 O O . LEU B 1 83 ? 2.428 -20.203 1.44 1 78.12 83 LEU B O 1
ATOM 1488 N N . SER B 1 84 ? 1.007 -21.156 2.836 1 76.5 84 SER B N 1
ATOM 1489 C CA . SER B 1 84 ? 1.883 -20.969 3.986 1 76.5 84 SER B CA 1
ATOM 1490 C C . SER B 1 84 ? 3.227 -21.656 3.779 1 76.5 84 SER B C 1
ATOM 1492 O O . SER B 1 84 ? 4.277 -21.094 4.094 1 76.5 84 SER B O 1
ATOM 1494 N N . ASP B 1 85 ? 3.225 -22.859 3.254 1 75.81 85 ASP B N 1
ATOM 1495 C CA . ASP B 1 85 ? 4.445 -23.609 2.967 1 75.81 85 ASP B CA 1
ATOM 1496 C C . ASP B 1 85 ? 5.324 -22.859 1.97 1 75.81 85 ASP B C 1
ATOM 1498 O O . ASP B 1 85 ? 6.543 -22.797 2.145 1 75.81 85 ASP B O 1
ATOM 1502 N N . ARG B 1 86 ? 4.68 -22.281 0.986 1 75.5 86 ARG B N 1
ATOM 1503 C CA . ARG B 1 86 ? 5.434 -21.562 -0.038 1 75.5 86 ARG B CA 1
ATOM 1504 C C . ARG B 1 86 ? 6.055 -20.297 0.529 1 75.5 86 ARG B C 1
ATOM 1506 O O . ARG B 1 86 ? 7.199 -19.953 0.212 1 75.5 86 ARG B O 1
ATOM 1513 N N . LEU B 1 87 ? 5.211 -19.703 1.306 1 76.5 87 LEU B N 1
ATOM 1514 C CA . LEU B 1 87 ? 5.715 -18.484 1.93 1 76.5 87 LEU B CA 1
ATOM 1515 C C . LEU B 1 87 ? 6.879 -18.797 2.863 1 76.5 87 LEU B C 1
ATOM 1517 O O . LEU B 1 87 ? 7.875 -18.078 2.885 1 76.5 87 LEU B O 1
ATOM 1521 N N . GLU B 1 88 ? 6.781 -19.891 3.561 1 73.88 88 GLU B N 1
ATOM 1522 C CA . GLU B 1 88 ? 7.867 -20.328 4.434 1 73.88 88 GLU B CA 1
ATOM 1523 C C . GLU B 1 88 ? 9.125 -20.656 3.633 1 73.88 88 GLU B C 1
ATOM 1525 O O . GLU B 1 88 ? 10.242 -20.344 4.059 1 73.88 88 GLU B O 1
ATOM 1530 N N . LEU B 1 89 ? 8.945 -21.188 2.535 1 73.38 89 LEU B N 1
ATOM 1531 C CA . LEU B 1 89 ? 10.07 -21.516 1.665 1 73.38 89 LEU B CA 1
ATOM 1532 C C . LEU B 1 89 ? 10.781 -20.25 1.197 1 73.38 89 LEU B C 1
ATOM 1534 O O . LEU B 1 89 ? 11.984 -20.266 0.913 1 73.38 89 LEU B O 1
ATOM 1538 N N . LEU B 1 90 ? 9.969 -19.219 1.107 1 69.38 90 LEU B N 1
ATOM 1539 C CA . LEU B 1 90 ? 10.531 -17.938 0.726 1 69.38 90 LEU B CA 1
ATOM 1540 C C . LEU B 1 90 ? 11.109 -17.203 1.939 1 69.38 90 LEU B C 1
ATOM 1542 O O . LEU B 1 90 ? 11.617 -16.094 1.819 1 69.38 90 LEU B O 1
ATOM 1546 N N . GLY B 1 91 ? 10.961 -17.828 3.102 1 70.12 91 GLY B N 1
ATOM 1547 C CA . GLY B 1 91 ? 11.445 -17.219 4.328 1 70.12 91 GLY B CA 1
ATOM 1548 C C . GLY B 1 91 ? 10.477 -16.203 4.918 1 70.12 91 GLY B C 1
ATOM 1549 O O . GLY B 1 91 ? 10.875 -15.32 5.664 1 70.12 91 GLY B O 1
ATOM 1550 N N . LEU B 1 92 ? 9.266 -16.266 4.32 1 71.56 92 LEU B N 1
ATOM 1551 C CA . LEU B 1 92 ? 8.25 -15.367 4.863 1 71.56 92 LEU B CA 1
ATOM 1552 C C . LEU B 1 92 ? 7.395 -16.094 5.902 1 71.56 92 LEU B C 1
ATOM 1554 O O . LEU B 1 92 ? 7.164 -17.297 5.797 1 71.56 92 LEU B O 1
ATOM 1558 N N . GLU B 1 93 ? 7.113 -15.406 6.895 1 72.81 93 GLU B N 1
ATOM 1559 C CA . GLU B 1 93 ? 6.258 -15.953 7.945 1 72.81 93 GLU B CA 1
ATOM 1560 C C . GLU B 1 93 ? 4.895 -15.266 7.953 1 72.81 93 GLU B C 1
ATOM 1562 O O . GLU B 1 93 ? 4.793 -14.062 7.703 1 72.81 93 GLU B O 1
ATOM 1567 N N . VAL B 1 94 ? 3.922 -16.062 8.164 1 76.06 94 VAL B N 1
ATOM 1568 C CA . VAL B 1 94 ? 2.568 -15.523 8.289 1 76.06 94 VAL B CA 1
ATOM 1569 C C . VAL B 1 94 ? 2.402 -14.836 9.641 1 76.06 94 VAL B C 1
ATOM 1571 O O . VAL B 1 94 ? 2.537 -15.477 10.688 1 76.06 94 VAL B O 1
ATOM 1574 N N . ALA B 1 95 ? 2.184 -13.547 9.586 1 79.19 95 ALA B N 1
ATOM 1575 C CA . ALA B 1 95 ? 2.018 -12.773 10.812 1 79.19 95 ALA B CA 1
ATOM 1576 C C . ALA B 1 95 ? 0.548 -12.703 11.219 1 79.19 95 ALA B C 1
ATOM 1578 O O . ALA B 1 95 ? 0.232 -12.398 12.375 1 79.19 95 ALA B O 1
ATOM 1579 N N . GLY B 1 96 ? -0.394 -12.906 10.273 1 77.81 96 GLY B N 1
ATOM 1580 C CA . GLY B 1 96 ? -1.817 -12.82 10.562 1 77.81 96 GLY B CA 1
ATOM 1581 C C . GLY B 1 96 ? -2.689 -13.102 9.352 1 77.81 96 GLY B C 1
ATOM 1582 O O . GLY B 1 96 ? -2.199 -13.141 8.227 1 77.81 96 GLY B O 1
ATOM 1583 N N . LEU B 1 97 ? -3.914 -13.508 9.625 1 81.31 97 LEU B N 1
ATOM 1584 C CA . LEU B 1 97 ? -4.902 -13.734 8.578 1 81.31 97 LEU B CA 1
ATOM 1585 C C . LEU B 1 97 ? -6.133 -12.859 8.789 1 81.31 97 LEU B C 1
ATOM 1587 O O . LEU B 1 97 ? -6.555 -12.641 9.93 1 81.31 97 LEU B O 1
ATOM 1591 N N . ARG B 1 98 ? -6.488 -12.234 7.684 1 80.69 98 ARG B N 1
ATOM 1592 C CA . ARG B 1 98 ? -7.738 -11.477 7.723 1 80.69 98 ARG B CA 1
ATOM 1593 C C . ARG B 1 98 ? -8.68 -11.914 6.605 1 80.69 98 ARG B C 1
ATOM 1595 O O . ARG B 1 98 ? -8.234 -12.195 5.488 1 80.69 98 ARG B O 1
ATOM 1602 N N . GLY B 1 99 ? -9.836 -12.234 6.953 1 74.56 99 GLY B N 1
ATOM 1603 C CA . GLY B 1 99 ? -10.859 -12.562 5.977 1 74.56 99 GLY B CA 1
ATOM 1604 C C . GLY B 1 99 ? -11.828 -11.422 5.719 1 74.56 99 GLY B C 1
ATOM 1605 O O . GLY B 1 99 ? -11.984 -10.531 6.559 1 74.56 99 GLY B O 1
ATOM 1606 N N . GLY B 1 100 ? -12.219 -11.18 4.383 1 67.12 100 GLY B N 1
ATOM 1607 C CA . GLY B 1 100 ? -13.289 -10.234 4.086 1 67.12 100 GLY B CA 1
ATOM 1608 C C . GLY B 1 100 ? -13.406 -9.914 2.607 1 67.12 100 GLY B C 1
ATOM 1609 O O . GLY B 1 100 ? -12.438 -10.055 1.857 1 67.12 100 GLY B O 1
ATOM 1610 N N . ASP B 1 101 ? -14.656 -9.602 2.139 1 72.5 101 ASP B N 1
ATOM 1611 C CA . ASP B 1 101 ? -15.016 -9.117 0.811 1 72.5 101 ASP B CA 1
ATOM 1612 C C . ASP B 1 101 ? -14.578 -10.102 -0.272 1 72.5 101 ASP B C 1
ATOM 1614 O O . ASP B 1 101 ? -14.047 -9.695 -1.309 1 72.5 101 ASP B O 1
ATOM 1618 N N . GLY B 1 102 ? -14.531 -11.469 -0.007 1 76.94 102 GLY B N 1
ATOM 1619 C CA . GLY B 1 102 ? -14.258 -12.461 -1.034 1 76.94 102 GLY B CA 1
ATOM 1620 C C . GLY B 1 102 ? -12.789 -12.82 -1.139 1 76.94 102 GLY B C 1
ATOM 1621 O O . GLY B 1 102 ? -12.375 -13.516 -2.072 1 76.94 102 GLY B O 1
ATOM 1622 N N . PHE B 1 103 ? -12.016 -12.227 -0.108 1 83.81 103 PHE B N 1
ATOM 1623 C CA . PHE B 1 103 ? -10.594 -12.57 -0.119 1 83.81 103 PHE B CA 1
ATOM 1624 C C . PHE B 1 103 ? -10.117 -12.938 1.28 1 83.81 103 PHE B C 1
ATOM 1626 O O . PHE B 1 103 ? -10.75 -12.57 2.275 1 83.81 103 PHE B O 1
ATOM 1633 N N . ILE B 1 104 ? -9.109 -13.781 1.284 1 83.88 104 ILE B N 1
ATOM 1634 C CA . ILE B 1 104 ? -8.297 -13.977 2.477 1 83.88 104 ILE B CA 1
ATOM 1635 C C . ILE B 1 104 ? -6.977 -13.219 2.33 1 83.88 104 ILE B C 1
ATOM 1637 O O . ILE B 1 104 ? -6.305 -13.32 1.299 1 83.88 104 ILE B O 1
ATOM 1641 N N . GLU B 1 105 ? -6.699 -12.5 3.312 1 89.12 105 GLU B N 1
ATOM 1642 C CA . GLU B 1 105 ? -5.438 -11.766 3.32 1 89.12 105 GLU B CA 1
ATOM 1643 C C . GLU B 1 105 ? -4.449 -12.367 4.312 1 89.12 105 GLU B C 1
ATOM 1645 O O . GLU B 1 105 ? -4.754 -12.492 5.5 1 89.12 105 GLU B O 1
ATOM 1650 N N . VAL B 1 106 ? -3.359 -12.688 3.85 1 86.19 106 VAL B N 1
ATOM 1651 C CA . VAL B 1 106 ? -2.281 -13.242 4.664 1 86.19 106 VAL B CA 1
ATOM 1652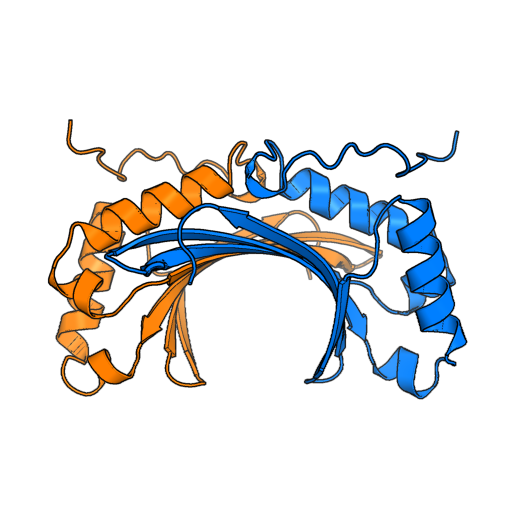 C C . VAL B 1 106 ? -1.231 -12.164 4.93 1 86.19 106 VAL B C 1
ATOM 1654 O O . VAL B 1 106 ? -0.496 -11.773 4.02 1 86.19 106 VAL B O 1
ATOM 1657 N N . ILE B 1 107 ? -1.152 -11.758 6.117 1 88.62 107 ILE B N 1
ATOM 1658 C CA . ILE B 1 107 ? -0.179 -10.734 6.488 1 88.62 107 ILE B CA 1
ATOM 1659 C C . ILE B 1 107 ? 1.19 -11.383 6.695 1 88.62 107 ILE B C 1
ATOM 1661 O O . ILE B 1 107 ? 1.33 -12.312 7.488 1 88.62 107 ILE B O 1
ATOM 1665 N N . LEU B 1 108 ? 2.129 -10.859 6 1 87.12 108 LEU B N 1
ATOM 1666 C CA . LEU B 1 108 ? 3.459 -11.453 6.043 1 87.12 108 LEU B CA 1
ATOM 1667 C C . LEU B 1 108 ? 4.387 -10.656 6.953 1 87.12 108 LEU B C 1
ATOM 1669 O O . LEU B 1 108 ? 5.199 -11.227 7.68 1 87.12 108 LEU B O 1
ATOM 1673 N N . ARG B 1 109 ? 4.246 -9.391 6.91 1 86.81 109 ARG B N 1
ATOM 1674 C CA . ARG B 1 109 ? 5.168 -8.555 7.676 1 86.81 109 ARG B CA 1
ATOM 1675 C C . ARG B 1 109 ? 4.582 -7.168 7.918 1 86.81 109 ARG B C 1
ATOM 1677 O O . ARG B 1 109 ? 3.941 -6.598 7.035 1 86.81 109 ARG B O 1
ATOM 1684 N N . VAL B 1 110 ? 4.758 -6.75 9.148 1 87 110 VAL B N 1
ATOM 1685 C CA . VAL B 1 110 ? 4.406 -5.387 9.523 1 87 110 VAL B CA 1
ATOM 1686 C C . VAL B 1 110 ? 5.617 -4.695 10.148 1 87 110 VAL B C 1
ATOM 1688 O O . VAL B 1 110 ? 6.27 -5.254 11.039 1 87 110 VAL B O 1
ATOM 1691 N N . GLU B 1 111 ? 5.945 -3.615 9.578 1 88.25 111 GLU B N 1
ATOM 1692 C CA . GLU B 1 111 ? 7.027 -2.807 10.133 1 88.25 111 GLU B CA 1
ATOM 1693 C C . GLU B 1 111 ? 6.547 -1.396 10.461 1 88.25 111 GLU B C 1
ATOM 1695 O O . GLU B 1 111 ? 5.758 -0.812 9.719 1 88.25 111 GLU B O 1
ATOM 1700 N N . GLN B 1 112 ? 7.043 -0.955 11.539 1 89.56 112 GLN B N 1
ATOM 1701 C CA . GLN B 1 112 ? 6.699 0.408 11.938 1 89.56 112 GLN B CA 1
ATOM 1702 C C . GLN B 1 112 ? 7.949 1.207 12.297 1 89.56 112 GLN B C 1
ATOM 1704 O O . GLN B 1 112 ? 8.953 0.64 12.734 1 89.56 112 GLN B O 1
ATOM 1709 N N . SER B 1 113 ? 7.898 2.346 11.938 1 88.5 113 SER B N 1
ATOM 1710 C CA . SER B 1 113 ? 8.922 3.301 12.336 1 88.5 113 SER B CA 1
ATOM 1711 C C . SER B 1 113 ? 8.305 4.578 12.898 1 88.5 113 SER B C 1
ATOM 1713 O O . SER B 1 113 ? 7.297 5.062 12.383 1 88.5 113 SER B O 1
ATOM 1715 N N . GLY B 1 114 ? 8.914 5.078 13.945 1 83.44 114 GLY B N 1
ATOM 1716 C CA . GLY B 1 114 ? 8.359 6.23 14.641 1 83.44 114 GLY B CA 1
ATOM 1717 C C . GLY B 1 114 ? 7.441 5.855 15.789 1 83.44 114 GLY B C 1
ATOM 1718 O O . GLY B 1 114 ? 7.367 4.688 16.172 1 83.44 114 GLY B O 1
ATOM 1719 N N . ASN B 1 115 ? 6.852 6.758 16.531 1 82.62 115 ASN B N 1
ATOM 1720 C CA . ASN B 1 115 ? 5.922 6.516 17.625 1 82.62 115 ASN B CA 1
ATOM 1721 C C . ASN B 1 115 ? 4.492 6.355 17.125 1 82.62 115 ASN B C 1
ATOM 1723 O O . ASN B 1 115 ? 3.727 7.324 17.094 1 82.62 115 ASN B O 1
ATOM 1727 N N . CYS B 1 116 ? 4.195 5.16 16.734 1 85.56 116 CYS B N 1
ATOM 1728 C CA . CYS B 1 116 ? 2.908 4.906 16.094 1 85.56 116 CYS B CA 1
ATOM 1729 C C . CYS B 1 116 ? 1.834 4.609 17.141 1 85.56 116 CYS B C 1
ATOM 1731 O O . CYS B 1 116 ? 0.677 4.371 16.797 1 85.56 116 CYS B O 1
ATOM 1733 N N . ASP B 1 117 ? 2.105 4.633 18.375 1 71.06 117 ASP B N 1
ATOM 1734 C CA . ASP B 1 117 ? 1.146 4.434 19.453 1 71.06 117 ASP B CA 1
ATOM 1735 C C . ASP B 1 117 ? 0.243 5.656 19.609 1 71.06 117 ASP B C 1
ATOM 1737 O O . ASP B 1 117 ? 0.669 6.785 19.375 1 71.06 117 ASP B O 1
#

Organism: Pyrolobus fumarii (strain DSM 11204 / 1A) (NCBI:txid694429)

Secondary structure (DSSP, 8-state):
-----TT-----GGG-S-HHHHHHHHHHHHHTSHHHHTT--EEEEEEEEEE-GGG-EEEEEEEEEEEESHHHHSS-HHHHHHHHHHHHHTT----EEEEETTEEEEEEEEEEEE---/----GGG-----GGG-S-HHHHHHHHHHHHHTSHHHHTT--EEEEEEEEEE-GGG-EEEEEEEEEEEESHHHHHHHHHHHHHHHHHHHHTT----EEEEETTEEEEEEEEEEEE---

Nearest PDB structures (foldseek):
  7m0q-assembly1_A  TM=5.182E-01  e=1.391E-01  synthetic construct
  7up7-assembly1_A  TM=4.538E-01  e=1.481E-01  Homo sapiens
  7up7-assembly2_B  TM=4.553E-01  e=1.391E-01  Homo sapiens
  7up6-assembly1_A  TM=4.591E-01  e=1.678E-01  Homo sapiens
  6cb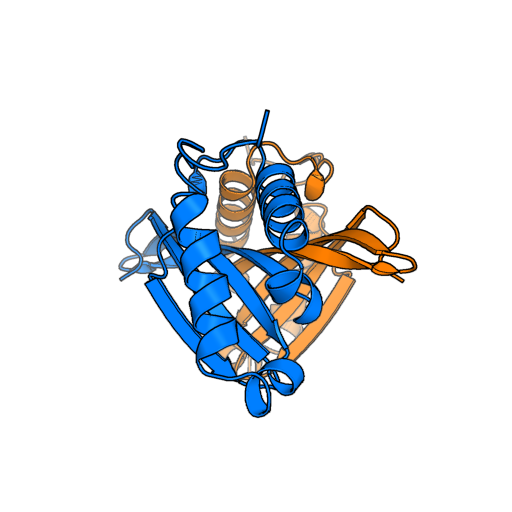8-assembly1_A  TM=2.856E-01  e=4.908E+00  Mus musculus